Protein AF-A0A7J3LYT8-F1 (afdb_monomer)

Secondary structure (DSSP, 8-state):
-----------HHHHHHHHHHHHHTTTTTT--------HHHHHHHHHHHHHHHHHHHHHHHHHHS-S----S---HHHHHHHHHHHHHHH-SSSEEEHHHHHHHHHHH-SS---HHHHHHHHHHHHHTTSEEEETTTTEEEE-THHHHHIIIIIITSTTHHHHHHHHHHHHHHHHHHHS---HHHHHHHHHHHTTT--

Nearest PDB structures (foldseek):
  2do7-assembly1_A  TM=6.737E-01  e=1.026E-01  Homo sapiens
  3o6b-assembly2_D  TM=7.771E-01  e=6.839E-01  Saccharomyces cerevisiae
  8b3i-assembly1_e  TM=7.912E-01  e=1.287E+00  Homo sapiens
  7jk6-assembly1_E  TM=3.715E-01  e=1.535E-01  Drosophila melanogaster
  4a0c-assembly2_C  TM=7.932E-01  e=3.048E+00  Homo sapiens

pLDDT: mean 76.45, std 19.45, range [33.88, 97.5]

Foldseek 3Di:
DDCPDDDDDDPPVVVVVVVVVCVVVVVCPPDDDDDDDDPVVVVVVVVVVVVCCVVCVVVVVVVVCPVPPVPPDDDPLRLVLLLLLLLCQWAQDQKDAQVRSVVLSVVLDPDDDDVVSVVVSLVVCCVVVQWPADPVRNIIGGDPVSVVCCVVPVVPDPCNVVSLVSSVSSNVSSCVVPVGTHPVVVVVSVVCVVVVVD

Sequence (198 aa):
PDVNFFQGYMCERDVIARVALMHYYNDLADKSIVLIGDDDHIILAEIVKSWFYRRYGYRLEQILIPPKRMGVYLTKAAKLIQNVIATICLRPEDEIAVDSLLEDLERSIEYPIDYHQVGHMIQYLKRTGLISFEWRQGMIRREKPLKEYVVKHLMASDLWPKISQDWYKISMIIKEKYGRVNQEYHELLLMLSHRYQS

Radius of gyration: 26.14 Å; Cα contacts (8 Å, |Δi|>4): 139; chains: 1; bounding box: 60×35×69 Å

Solvent-accessible surface area (backbone atoms only — not comparable to full-atom values): 11710 Å² total; per-residue (Å²): 134,86,76,90,72,83,84,76,93,68,57,72,70,57,51,53,54,48,52,52,50,36,48,75,71,58,72,48,71,98,56,90,82,84,86,87,70,62,74,70,55,53,54,50,49,53,50,51,48,51,51,46,45,72,75,39,32,78,58,43,56,62,55,71,42,59,70,69,72,76,63,96,58,76,51,73,66,58,46,49,50,51,51,53,49,39,54,61,51,32,39,62,57,64,64,41,47,50,70,60,52,49,56,51,46,63,74,63,44,98,62,91,80,56,66,69,58,51,51,52,49,53,52,48,39,36,76,71,51,30,27,49,73,44,79,92,74,41,33,38,30,73,32,80,54,35,60,55,46,44,53,67,60,48,62,67,33,91,59,26,75,62,51,51,52,56,41,50,54,40,45,50,53,43,25,69,77,66,76,44,50,20,61,74,52,50,49,58,57,55,64,50,58,62,68,78,73,113

Mean predicted aligned error: 15.66 Å

Structure (mmCIF, N/CA/C/O backbone):
data_AF-A0A7J3LYT8-F1
#
_entry.id   AF-A0A7J3LYT8-F1
#
loop_
_atom_site.group_PDB
_atom_site.id
_atom_site.type_symbol
_atom_site.label_atom_id
_atom_site.label_alt_id
_atom_site.label_comp_id
_atom_site.label_asym_id
_atom_site.label_entity_id
_atom_site.label_seq_id
_atom_site.pdbx_PDB_ins_code
_atom_site.Cartn_x
_atom_site.Cartn_y
_atom_site.Cartn_z
_atom_site.occupancy
_atom_site.B_iso_or_equiv
_atom_site.auth_seq_id
_atom_site.auth_comp_id
_atom_site.auth_asym_id
_atom_site.auth_atom_id
_atom_site.pdbx_PDB_model_num
ATOM 1 N N . PRO A 1 1 ? 36.250 -3.258 -46.796 1.00 46.22 1 PRO A N 1
ATOM 2 C CA . PRO A 1 1 ? 34.956 -2.965 -46.138 1.00 46.22 1 PRO A CA 1
ATOM 3 C C . PRO A 1 1 ? 34.025 -2.266 -47.127 1.00 46.22 1 PRO A C 1
ATOM 5 O O . PRO A 1 1 ? 34.399 -1.230 -47.665 1.00 46.22 1 PRO A O 1
ATOM 8 N N . ASP A 1 2 ? 32.874 -2.870 -47.409 1.00 33.88 2 ASP A N 1
ATOM 9 C CA . ASP A 1 2 ? 31.892 -2.284 -48.321 1.00 33.88 2 ASP A CA 1
ATOM 10 C C . ASP A 1 2 ? 31.104 -1.205 -47.569 1.00 33.88 2 ASP A C 1
ATOM 12 O O . ASP A 1 2 ? 30.397 -1.493 -46.597 1.00 33.88 2 ASP A O 1
ATOM 16 N N . VAL A 1 3 ? 31.309 0.059 -47.939 1.00 45.12 3 VAL A N 1
ATOM 17 C CA . VAL A 1 3 ? 30.669 1.202 -47.279 1.00 45.12 3 VAL A CA 1
ATOM 18 C C . VAL A 1 3 ? 29.298 1.388 -47.918 1.00 45.12 3 VAL A C 1
ATOM 20 O O . VAL A 1 3 ? 29.102 2.234 -48.783 1.00 45.12 3 VAL A O 1
ATOM 23 N N . ASN A 1 4 ? 28.332 0.581 -47.483 1.00 37.19 4 ASN A N 1
ATOM 24 C CA . ASN A 1 4 ? 26.958 0.602 -48.002 1.00 37.19 4 ASN A CA 1
ATOM 25 C C . ASN A 1 4 ? 26.175 1.888 -47.662 1.00 37.19 4 ASN A C 1
ATOM 27 O O . ASN A 1 4 ? 24.996 1.998 -47.995 1.00 37.19 4 ASN A O 1
ATOM 31 N N . PHE A 1 5 ? 26.794 2.860 -46.984 1.00 45.25 5 PHE A N 1
ATOM 32 C CA . PHE A 1 5 ? 26.157 4.128 -46.657 1.00 45.25 5 PHE A CA 1
ATOM 33 C C . PHE A 1 5 ? 27.186 5.262 -46.573 1.00 45.25 5 PHE A C 1
ATOM 35 O O . PHE A 1 5 ? 28.026 5.286 -45.675 1.00 45.25 5 PHE A O 1
ATOM 42 N N . PHE A 1 6 ? 27.104 6.215 -47.504 1.00 47.44 6 PHE A N 1
ATOM 43 C CA . PHE A 1 6 ? 27.881 7.454 -47.495 1.00 47.44 6 PHE A CA 1
ATOM 44 C C . PHE A 1 6 ? 26.921 8.639 -47.415 1.00 47.44 6 PHE A C 1
ATOM 46 O O . PHE A 1 6 ? 26.090 8.825 -48.302 1.00 47.44 6 PHE A O 1
ATOM 53 N N . GLN A 1 7 ? 27.025 9.440 -46.353 1.00 44.94 7 GLN A N 1
ATOM 54 C CA . GLN A 1 7 ? 26.105 10.548 -46.094 1.00 44.94 7 GLN A CA 1
ATOM 55 C C . GLN A 1 7 ? 26.794 11.920 -46.155 1.00 44.94 7 GLN A C 1
ATOM 57 O O . GLN A 1 7 ? 26.512 12.781 -45.334 1.00 44.94 7 GLN A O 1
ATOM 62 N N . GLY A 1 8 ? 27.669 12.127 -47.145 1.00 52.84 8 GLY A N 1
ATOM 63 C CA . GLY A 1 8 ? 28.224 13.442 -47.497 1.00 52.84 8 GLY A CA 1
ATOM 64 C C . GLY A 1 8 ? 29.016 14.165 -46.396 1.00 52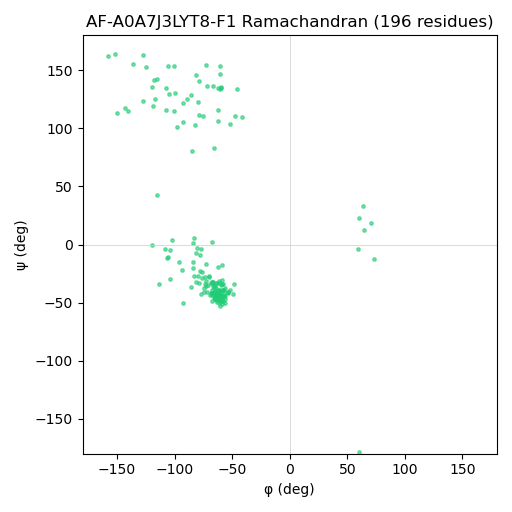.84 8 GLY A C 1
ATOM 65 O O . GLY A 1 8 ? 29.210 13.665 -45.291 1.00 52.84 8 GLY A O 1
ATOM 66 N N . TYR A 1 9 ? 29.495 15.368 -46.723 1.00 51.62 9 TYR A N 1
ATOM 67 C CA . TYR A 1 9 ? 30.172 16.256 -45.776 1.00 51.62 9 TYR A CA 1
ATOM 68 C C . TYR A 1 9 ? 29.135 16.980 -44.912 1.00 51.62 9 TYR A C 1
ATOM 70 O O . TYR A 1 9 ? 28.255 17.666 -45.430 1.00 51.62 9 TYR A O 1
ATOM 78 N N . MET A 1 10 ? 29.241 16.825 -43.595 1.00 58.34 10 MET A N 1
ATOM 79 C CA . MET A 1 10 ? 28.355 17.443 -42.609 1.00 58.34 10 MET A CA 1
ATOM 80 C C . MET A 1 10 ? 29.152 18.421 -41.749 1.00 58.34 10 MET A C 1
ATOM 82 O O . MET A 1 10 ? 30.304 18.147 -41.413 1.00 58.34 10 MET A O 1
ATOM 86 N N . CYS A 1 11 ? 28.557 19.555 -41.372 1.00 57.31 11 CYS A N 1
ATOM 87 C CA . CYS A 1 11 ? 29.211 20.446 -40.419 1.00 57.31 11 CYS A CA 1
ATOM 88 C C . CYS A 1 11 ? 29.180 19.832 -39.007 1.00 57.31 11 CYS A C 1
ATOM 90 O O . CYS A 1 11 ? 28.300 19.032 -38.684 1.00 57.31 11 CYS A O 1
ATOM 92 N N . GLU A 1 12 ? 30.137 20.209 -38.155 1.00 55.72 12 GLU A N 1
ATOM 93 C CA . GLU A 1 12 ? 30.356 19.617 -36.822 1.00 55.72 12 GLU A CA 1
ATOM 94 C C . GLU A 1 12 ? 29.069 19.514 -35.982 1.00 55.72 12 GLU A C 1
ATOM 96 O O . GLU A 1 12 ? 28.783 18.482 -35.371 1.00 55.72 12 GLU A O 1
ATOM 101 N N . ARG A 1 13 ? 28.241 20.566 -36.005 1.00 58.97 13 ARG A N 1
ATOM 102 C CA . ARG A 1 13 ? 26.975 20.612 -35.259 1.00 58.97 13 ARG A CA 1
ATOM 103 C C . ARG A 1 13 ? 25.974 19.566 -35.736 1.00 58.97 13 ARG A C 1
ATOM 105 O O . ARG A 1 13 ? 25.284 18.974 -34.908 1.00 58.97 13 ARG A O 1
ATOM 112 N N . ASP A 1 14 ? 25.918 19.314 -37.039 1.00 57.28 14 ASP A N 1
ATOM 113 C CA . ASP A 1 14 ? 24.991 18.344 -37.614 1.00 57.28 14 ASP A CA 1
ATOM 114 C C . ASP A 1 14 ? 25.433 16.909 -37.315 1.00 57.28 14 ASP A C 1
ATOM 116 O O . ASP A 1 14 ? 24.590 16.045 -37.074 1.00 57.28 14 ASP A O 1
ATOM 120 N N . VAL A 1 15 ? 26.749 16.662 -37.264 1.00 64.00 15 VAL A N 1
ATOM 121 C CA . VAL A 1 15 ? 27.313 15.366 -36.854 1.00 64.00 15 VAL A CA 1
ATOM 122 C C . VAL A 1 15 ? 26.938 15.069 -35.403 1.00 64.00 15 VAL A C 1
ATOM 124 O O . VAL A 1 15 ? 26.395 14.003 -35.115 1.00 64.00 15 VAL A O 1
ATOM 127 N N . ILE A 1 16 ? 27.146 16.029 -34.496 1.00 63.72 16 ILE A N 1
ATOM 128 C CA . ILE A 1 16 ? 26.808 15.874 -33.074 1.00 63.72 16 ILE A CA 1
ATOM 129 C C . ILE A 1 16 ? 25.301 15.666 -32.890 1.00 63.72 16 ILE A C 1
ATOM 131 O O . ILE A 1 16 ? 24.892 14.740 -32.189 1.00 63.72 16 ILE A O 1
ATOM 135 N N . ALA A 1 17 ? 24.468 16.486 -33.539 1.00 64.94 17 ALA A N 1
ATOM 136 C CA . ALA A 1 17 ? 23.015 16.375 -33.442 1.00 64.94 17 ALA A CA 1
ATOM 137 C C . ALA A 1 17 ? 22.510 15.019 -33.953 1.00 64.94 17 ALA A C 1
ATOM 139 O O . ALA A 1 17 ? 21.618 14.418 -33.354 1.00 64.94 17 ALA A O 1
ATOM 140 N N . ARG A 1 18 ? 23.105 14.502 -35.031 1.00 60.50 18 ARG A N 1
ATOM 141 C CA . ARG A 1 18 ? 22.710 13.224 -35.622 1.00 60.50 18 ARG A CA 1
ATOM 142 C C . ARG A 1 18 ? 23.185 12.032 -34.798 1.00 60.50 18 ARG A C 1
ATOM 144 O O . ARG A 1 18 ? 22.394 11.123 -34.578 1.00 60.50 18 ARG A O 1
ATOM 151 N N . VAL A 1 19 ? 24.406 12.056 -34.262 1.00 64.12 19 VAL A N 1
ATOM 152 C CA . VAL A 1 19 ? 24.880 11.028 -33.318 1.00 64.12 19 VAL A CA 1
ATOM 153 C C . VAL A 1 19 ? 24.016 11.018 -32.057 1.00 64.12 19 VAL A C 1
ATOM 155 O O . VAL A 1 19 ? 23.616 9.948 -31.606 1.00 64.12 19 VAL A O 1
ATOM 158 N N . ALA A 1 20 ? 23.652 12.190 -31.528 1.00 60.81 20 ALA A N 1
ATOM 159 C CA . ALA A 1 20 ? 22.743 12.296 -30.389 1.00 60.81 20 ALA A CA 1
ATOM 160 C C . ALA A 1 20 ? 21.349 11.724 -30.703 1.00 60.81 20 ALA A C 1
ATOM 162 O O . ALA A 1 20 ? 20.786 11.001 -29.883 1.00 60.81 20 ALA A O 1
ATOM 163 N N . LEU A 1 21 ? 20.817 11.987 -31.902 1.00 60.31 21 LEU A N 1
ATOM 164 C CA . LEU A 1 21 ? 19.536 11.444 -32.359 1.00 60.31 21 LEU A CA 1
ATOM 165 C C . LEU A 1 21 ? 19.584 9.916 -32.531 1.00 60.31 21 LEU A C 1
ATOM 167 O O . LEU A 1 21 ? 18.702 9.213 -32.052 1.00 60.31 21 LEU A O 1
ATOM 171 N N . MET A 1 22 ? 20.625 9.383 -33.172 1.00 61.25 22 MET A N 1
ATOM 172 C CA . MET A 1 22 ? 20.793 7.937 -33.365 1.00 61.25 22 MET A CA 1
ATOM 173 C C . MET A 1 22 ? 21.039 7.216 -32.033 1.00 61.25 22 MET A C 1
ATOM 175 O O . MET A 1 22 ? 20.565 6.101 -31.830 1.00 61.25 22 MET A O 1
ATOM 179 N N . HIS A 1 23 ? 21.729 7.863 -31.089 1.00 59.62 23 HIS A N 1
ATOM 180 C CA . HIS A 1 23 ? 21.856 7.360 -29.724 1.00 59.62 23 HIS A CA 1
ATOM 181 C C . HIS A 1 23 ? 20.499 7.335 -29.006 1.00 59.62 23 HIS A C 1
ATOM 183 O O . HIS A 1 23 ? 20.163 6.329 -28.386 1.00 59.62 23 HIS A O 1
ATOM 189 N N . TYR A 1 24 ? 19.693 8.394 -29.141 1.00 59.25 24 TYR A N 1
ATOM 190 C CA . TYR A 1 24 ? 18.346 8.470 -28.565 1.00 59.25 24 TYR A CA 1
ATOM 191 C C . TYR A 1 24 ? 17.431 7.332 -29.047 1.00 59.25 24 TYR A C 1
ATOM 193 O O . TYR A 1 24 ? 16.701 6.755 -28.244 1.00 59.25 24 TYR A O 1
ATOM 201 N N . TYR A 1 25 ? 17.513 6.954 -30.326 1.00 60.09 25 TYR A N 1
ATOM 202 C CA . TYR A 1 25 ? 16.752 5.828 -30.883 1.00 60.09 25 TYR A CA 1
ATOM 203 C C . TYR A 1 25 ? 17.391 4.448 -30.654 1.00 60.09 25 TYR A C 1
ATOM 205 O O . TYR A 1 25 ? 16.858 3.444 -31.116 1.00 60.09 25 TYR A O 1
ATOM 213 N N . ASN A 1 26 ? 18.493 4.369 -29.898 1.00 62.47 26 ASN A N 1
ATOM 214 C CA . ASN A 1 26 ? 19.259 3.143 -29.654 1.00 62.47 26 ASN A CA 1
ATOM 215 C C . ASN A 1 26 ? 19.823 2.490 -30.935 1.00 62.47 26 ASN A C 1
ATOM 217 O O . ASN A 1 26 ? 20.160 1.308 -30.943 1.00 62.47 26 ASN A O 1
ATOM 221 N N . ASP A 1 27 ? 19.982 3.267 -32.008 1.00 56.88 27 ASP A N 1
ATOM 222 C CA . ASP A 1 27 ? 20.463 2.792 -33.310 1.00 56.88 27 ASP A CA 1
ATOM 223 C C . ASP A 1 27 ? 21.986 2.592 -33.360 1.00 56.88 27 ASP A C 1
ATOM 225 O O . ASP A 1 27 ? 22.502 2.040 -34.340 1.00 56.88 27 ASP A O 1
ATOM 229 N N . LEU A 1 28 ? 22.699 3.036 -32.318 1.00 57.38 28 LEU A N 1
ATOM 230 C CA . LEU A 1 28 ? 24.161 2.984 -32.194 1.00 57.38 28 LEU A CA 1
ATOM 231 C C . LEU A 1 28 ? 24.673 1.915 -31.220 1.00 57.38 28 LEU A C 1
ATOM 233 O O . LEU A 1 28 ? 25.879 1.674 -31.184 1.00 57.38 28 LEU A O 1
ATOM 237 N N . ALA A 1 29 ? 23.800 1.293 -30.422 1.00 45.19 29 ALA A N 1
ATOM 238 C CA . ALA A 1 29 ? 24.220 0.238 -29.505 1.00 45.19 29 ALA A CA 1
ATOM 239 C C . ALA A 1 29 ? 24.801 -0.947 -30.301 1.00 45.19 29 ALA A C 1
ATOM 241 O O . ALA A 1 29 ? 24.247 -1.341 -31.326 1.00 45.19 29 ALA A O 1
ATOM 242 N N . ASP A 1 30 ? 25.946 -1.462 -29.848 1.00 49.97 30 ASP A N 1
ATOM 243 C CA . ASP A 1 30 ? 26.669 -2.611 -30.418 1.00 49.97 30 ASP A CA 1
ATOM 244 C C . ASP A 1 30 ? 27.234 -2.434 -31.843 1.00 49.97 30 ASP A C 1
ATOM 246 O O . ASP A 1 30 ? 27.693 -3.400 -32.457 1.00 49.97 30 ASP A O 1
ATOM 250 N N . LYS A 1 31 ? 27.265 -1.204 -32.379 1.00 48.97 31 LYS A N 1
ATOM 251 C CA . LYS A 1 31 ? 27.826 -0.910 -33.709 1.00 48.97 31 LYS A CA 1
ATOM 252 C C . LYS A 1 31 ? 29.163 -0.175 -33.619 1.00 48.97 31 LYS A C 1
ATOM 254 O O . LYS A 1 31 ? 29.304 0.816 -32.908 1.00 48.97 31 LYS A O 1
ATOM 259 N N . SER A 1 32 ? 30.140 -0.616 -34.411 1.00 47.00 32 SER A N 1
ATOM 260 C CA . SER A 1 32 ? 31.398 0.108 -34.618 1.00 47.00 32 SER A CA 1
ATOM 261 C C . SER A 1 32 ? 31.166 1.301 -35.550 1.00 47.00 32 SER A C 1
ATOM 263 O O . SER A 1 32 ? 30.910 1.114 -36.741 1.00 47.00 32 SER A O 1
ATOM 265 N N . ILE A 1 33 ? 31.248 2.522 -35.022 1.00 55.06 33 ILE A N 1
ATOM 266 C CA . ILE A 1 33 ? 31.145 3.752 -35.818 1.00 55.06 33 ILE A CA 1
ATOM 267 C C . ILE A 1 33 ? 32.547 4.142 -36.294 1.00 55.06 33 ILE A C 1
ATOM 269 O O . ILE A 1 33 ? 33.450 4.313 -35.478 1.00 55.06 33 ILE A O 1
ATOM 273 N N . VAL A 1 34 ? 32.719 4.306 -37.606 1.00 50.53 34 VAL A N 1
ATOM 274 C CA . VAL A 1 34 ? 33.938 4.862 -38.208 1.00 50.53 34 VAL A CA 1
ATOM 275 C C . VAL A 1 34 ? 33.663 6.322 -38.550 1.00 50.53 34 VAL A C 1
ATOM 277 O O . VAL A 1 34 ? 32.816 6.613 -39.391 1.00 50.53 34 VAL A O 1
ATOM 280 N N . LEU A 1 35 ? 34.362 7.238 -37.881 1.00 53.25 35 LEU A N 1
ATOM 281 C CA . LEU A 1 35 ? 34.373 8.656 -38.234 1.00 53.25 35 LEU A CA 1
ATOM 282 C C . LEU A 1 35 ? 35.556 8.892 -39.176 1.00 53.25 35 LEU A C 1
ATOM 284 O O . LEU A 1 35 ? 36.691 8.595 -38.815 1.00 53.25 35 LEU A O 1
ATOM 288 N N . ILE A 1 36 ? 35.287 9.391 -40.382 1.00 52.31 36 ILE A N 1
ATOM 289 C CA . ILE A 1 36 ? 36.317 9.743 -41.367 1.00 52.31 36 ILE A CA 1
ATOM 290 C C . ILE A 1 36 ? 36.381 11.271 -41.428 1.00 52.31 36 ILE A C 1
ATOM 292 O O . ILE A 1 36 ? 35.405 11.912 -41.813 1.00 52.31 36 ILE A O 1
ATOM 296 N N . GLY A 1 37 ? 37.515 11.843 -41.031 1.00 54.91 37 GLY A N 1
ATOM 297 C CA . GLY A 1 37 ? 37.809 13.276 -41.073 1.00 54.91 37 GLY A CA 1
ATOM 298 C C . GLY A 1 37 ? 39.322 13.507 -41.068 1.00 54.91 37 GLY A C 1
ATOM 299 O O . GLY A 1 37 ? 40.064 12.586 -40.738 1.00 54.91 37 GLY A O 1
ATOM 300 N N . ASP A 1 38 ? 39.766 14.705 -41.458 1.00 55.34 38 ASP A N 1
ATOM 301 C CA . ASP A 1 38 ? 41.187 15.096 -41.439 1.00 55.34 38 ASP A CA 1
ATOM 302 C C . ASP A 1 38 ? 41.754 15.039 -40.008 1.00 55.34 38 ASP A C 1
ATOM 304 O O . ASP A 1 38 ? 41.021 15.337 -39.061 1.00 55.34 38 ASP A O 1
ATOM 308 N N . ASP A 1 39 ? 43.035 14.688 -39.851 1.00 55.28 39 ASP A N 1
ATOM 309 C CA . ASP A 1 39 ? 43.682 14.310 -38.576 1.00 55.28 39 ASP A CA 1
ATOM 310 C C . ASP A 1 39 ? 43.417 15.286 -37.402 1.00 55.28 39 ASP A C 1
ATOM 312 O O . ASP A 1 39 ? 43.217 14.862 -36.259 1.00 55.28 39 ASP A O 1
ATOM 316 N N . ASP A 1 40 ? 43.301 16.588 -37.676 1.00 55.34 40 ASP A N 1
ATOM 317 C CA . ASP A 1 40 ? 43.000 17.626 -36.676 1.00 55.34 40 ASP A CA 1
ATOM 318 C C . ASP A 1 40 ? 41.585 17.508 -36.076 1.00 55.34 40 ASP A C 1
ATOM 320 O O . ASP A 1 40 ? 41.353 17.802 -34.898 1.00 55.34 40 ASP A O 1
ATOM 324 N N . HIS A 1 41 ? 40.624 17.027 -36.866 1.00 53.19 41 HIS A N 1
ATOM 325 C CA . HIS A 1 41 ? 39.235 16.844 -36.449 1.00 53.19 41 HIS A CA 1
ATOM 326 C C . HIS A 1 41 ? 39.079 15.611 -35.557 1.00 53.19 41 HIS A C 1
ATOM 328 O O . HIS A 1 41 ? 38.213 15.600 -34.683 1.00 53.19 41 HIS A O 1
ATOM 334 N N . ILE A 1 42 ? 39.935 14.597 -35.727 1.00 53.44 42 ILE A N 1
ATOM 335 C CA . ILE A 1 42 ? 39.965 13.403 -34.870 1.00 53.44 42 ILE A CA 1
ATOM 336 C C . ILE A 1 42 ? 40.476 13.777 -33.477 1.00 53.44 42 ILE A C 1
ATOM 338 O O . ILE A 1 42 ? 39.883 13.385 -32.470 1.00 53.44 42 ILE A O 1
ATOM 342 N N . ILE A 1 43 ? 41.534 14.588 -33.412 1.00 54.81 43 ILE A N 1
ATOM 343 C CA . ILE A 1 43 ? 42.091 15.069 -32.144 1.00 54.81 43 ILE A CA 1
ATOM 344 C C . ILE A 1 43 ? 41.074 15.958 -31.424 1.00 54.81 43 ILE A C 1
ATOM 346 O O . ILE A 1 43 ? 40.819 15.763 -30.234 1.00 54.81 43 ILE A O 1
ATOM 350 N N . LEU A 1 44 ? 40.437 16.893 -32.137 1.00 51.75 44 LEU A N 1
ATOM 351 C CA . LEU A 1 44 ? 39.396 17.743 -31.560 1.00 51.75 44 LEU A CA 1
ATOM 352 C C . LEU A 1 44 ? 38.199 16.916 -31.071 1.00 51.75 44 LEU A C 1
ATOM 354 O O . LEU A 1 44 ? 37.714 17.139 -29.960 1.00 51.75 44 LEU A O 1
ATOM 358 N N . ALA A 1 45 ? 37.764 15.925 -31.851 1.00 57.31 45 ALA A N 1
ATOM 359 C CA . ALA A 1 45 ? 36.688 15.023 -31.465 1.00 57.31 45 ALA A CA 1
ATOM 360 C C . ALA A 1 45 ? 37.035 14.228 -30.198 1.00 57.31 45 ALA A C 1
ATOM 362 O O . ALA A 1 45 ? 36.203 14.152 -29.297 1.00 57.31 45 ALA A O 1
ATOM 363 N N . GLU A 1 46 ? 38.252 13.691 -30.069 1.00 58.84 46 GLU A N 1
ATOM 364 C CA . GLU A 1 46 ? 38.684 12.978 -28.858 1.00 58.84 46 GLU A CA 1
ATOM 365 C C . GLU A 1 46 ? 38.832 13.904 -27.641 1.00 58.84 46 GLU A C 1
ATOM 367 O O . GLU A 1 46 ? 38.503 13.506 -26.519 1.00 58.84 46 GLU A O 1
ATOM 372 N N . ILE A 1 47 ? 39.238 15.162 -27.838 1.00 64.19 47 ILE A N 1
ATOM 373 C CA . ILE A 1 47 ? 39.284 16.172 -26.769 1.00 64.19 47 ILE A CA 1
ATOM 374 C C . ILE A 1 47 ? 37.871 16.522 -26.297 1.00 64.19 47 ILE A C 1
ATOM 376 O O . ILE A 1 47 ? 37.609 16.508 -25.091 1.00 6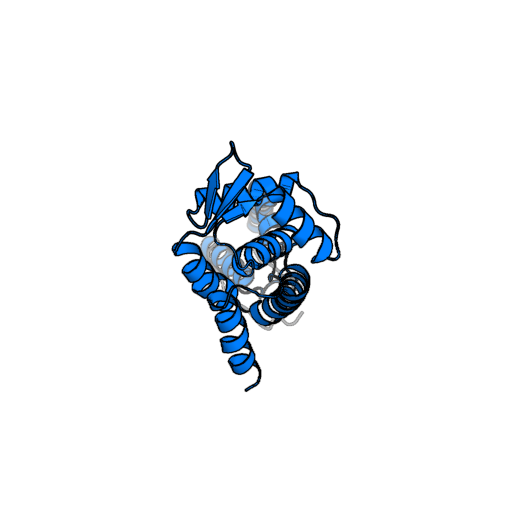4.19 47 ILE A O 1
ATOM 380 N N . VAL A 1 48 ? 36.945 16.803 -27.218 1.00 61.03 48 VAL A N 1
ATOM 381 C CA . VAL A 1 48 ? 35.548 17.115 -26.882 1.00 61.03 48 VAL A CA 1
ATOM 382 C C . VAL A 1 48 ? 34.881 15.910 -26.232 1.00 61.03 48 VAL A C 1
ATOM 384 O O . VAL A 1 48 ? 34.216 16.063 -25.210 1.00 61.03 48 VAL A O 1
ATOM 387 N N . LYS A 1 49 ? 35.116 14.705 -26.756 1.00 59.44 49 LYS A N 1
ATOM 388 C CA . LYS A 1 49 ? 34.654 13.441 -26.181 1.00 59.44 49 LYS A CA 1
ATOM 389 C C . LYS A 1 49 ? 35.186 13.257 -24.762 1.00 59.44 49 LYS A C 1
ATOM 391 O O . LYS A 1 49 ? 34.395 13.061 -23.844 1.00 59.44 49 LYS A O 1
ATOM 396 N N . SER A 1 50 ? 36.492 13.396 -24.548 1.00 62.91 50 SER A N 1
ATOM 397 C CA . SER A 1 50 ? 37.113 13.276 -23.223 1.00 62.91 50 SER A CA 1
ATOM 398 C C . SER A 1 50 ? 36.598 14.330 -22.244 1.00 62.91 50 SER A C 1
ATOM 400 O O . SER A 1 50 ? 36.288 14.009 -21.097 1.00 62.91 50 SER A O 1
ATOM 402 N N . TRP A 1 51 ? 36.446 15.582 -22.680 1.00 72.88 51 TRP A N 1
ATOM 403 C CA . TRP A 1 51 ? 35.871 16.653 -21.866 1.00 72.88 51 TRP A CA 1
ATOM 404 C C . TRP A 1 51 ? 34.407 16.371 -21.512 1.00 72.88 51 TRP A C 1
ATOM 406 O O . TRP A 1 51 ? 34.015 16.494 -20.350 1.00 72.88 51 TRP A O 1
ATOM 416 N N . PHE A 1 52 ? 33.613 15.932 -22.488 1.00 65.12 52 PHE A N 1
ATOM 417 C CA . PHE A 1 52 ? 32.205 15.599 -22.320 1.00 65.12 52 PHE A CA 1
ATOM 418 C C . PHE A 1 52 ? 32.025 14.415 -21.367 1.00 65.12 52 PHE A C 1
ATOM 420 O O . PHE A 1 52 ? 31.274 14.532 -20.402 1.00 65.12 52 PHE A O 1
ATOM 427 N N . TYR A 1 53 ? 32.771 13.322 -21.538 1.00 59.97 53 TYR A N 1
ATOM 428 C CA . TYR A 1 53 ? 32.734 12.181 -20.618 1.00 59.97 53 TYR A CA 1
ATOM 429 C C . TYR A 1 53 ? 33.306 12.518 -19.236 1.00 59.97 53 TYR A C 1
ATOM 431 O O . TYR A 1 53 ? 32.796 12.034 -18.235 1.00 59.97 53 TYR A O 1
ATOM 439 N N . ARG A 1 54 ? 34.290 13.410 -19.111 1.00 65.56 54 ARG A N 1
ATOM 440 C CA . ARG A 1 54 ? 34.773 13.850 -17.791 1.00 65.56 54 ARG A CA 1
ATOM 441 C C . ARG A 1 54 ? 33.759 14.735 -17.059 1.00 65.56 54 ARG A C 1
ATOM 443 O O . ARG A 1 54 ? 33.660 14.682 -15.836 1.00 65.56 54 ARG A O 1
ATOM 450 N N . ARG A 1 55 ? 33.011 15.564 -17.795 1.00 62.97 55 ARG A N 1
ATOM 451 C CA . ARG A 1 55 ? 32.041 16.527 -17.246 1.00 62.97 55 ARG A CA 1
ATOM 452 C C . ARG A 1 55 ? 30.662 15.912 -17.005 1.00 62.97 55 ARG A C 1
ATOM 454 O O . ARG A 1 55 ? 30.002 16.262 -16.029 1.00 62.97 55 ARG A O 1
ATOM 461 N N . TYR A 1 56 ? 30.243 15.013 -17.888 1.00 55.12 56 TYR A N 1
ATOM 462 C CA . TYR A 1 56 ? 28.917 14.404 -17.918 1.00 55.12 56 TYR A CA 1
ATOM 463 C C . TYR A 1 56 ? 28.948 12.887 -17.756 1.00 55.12 56 TYR A C 1
ATOM 465 O O . TYR A 1 56 ? 27.877 12.301 -17.696 1.00 55.12 56 TYR A O 1
ATOM 473 N N . GLY A 1 57 ? 30.111 12.245 -17.619 1.00 55.16 57 GLY A N 1
ATOM 474 C CA . GLY A 1 57 ? 30.238 10.789 -17.466 1.00 55.16 57 GLY A CA 1
ATOM 475 C C . GLY A 1 57 ? 29.393 10.234 -16.332 1.00 55.16 57 GLY A C 1
ATOM 476 O O . GLY A 1 57 ? 28.665 9.281 -16.546 1.00 55.16 57 GLY A O 1
ATOM 477 N N . TYR A 1 58 ? 29.344 10.916 -15.184 1.00 49.56 58 TYR A N 1
ATOM 478 C CA . TYR A 1 58 ? 28.459 10.533 -14.077 1.00 49.56 58 TYR A CA 1
ATOM 479 C C . TYR A 1 58 ? 26.959 10.607 -14.435 1.00 49.56 58 TYR A C 1
ATOM 481 O O . TYR A 1 58 ? 26.160 9.809 -13.958 1.00 49.56 58 TYR A O 1
ATOM 489 N N . ARG A 1 59 ? 26.551 11.550 -15.298 1.00 53.47 59 ARG A N 1
ATOM 490 C CA . ARG A 1 59 ? 25.166 11.644 -15.799 1.00 53.47 59 ARG A CA 1
ATOM 491 C C . ARG A 1 59 ? 24.903 10.669 -16.945 1.00 53.47 59 ARG A C 1
ATOM 493 O O . ARG A 1 59 ? 23.791 10.180 -17.062 1.00 53.47 59 ARG A O 1
ATOM 500 N N . LEU A 1 60 ? 25.907 10.374 -17.766 1.00 50.09 60 LEU A N 1
ATOM 501 C CA . LEU A 1 60 ? 25.825 9.385 -18.834 1.00 50.09 60 LEU A CA 1
ATOM 502 C C . LEU A 1 60 ? 25.809 7.973 -18.273 1.00 50.09 60 LEU A C 1
ATOM 504 O O . LEU A 1 60 ? 25.057 7.179 -18.791 1.00 50.09 60 LEU A O 1
ATOM 508 N N . GLU A 1 61 ? 26.514 7.656 -17.188 1.00 48.53 61 GLU A N 1
ATOM 509 C CA . GLU A 1 61 ? 26.331 6.389 -16.470 1.00 48.53 61 GLU A CA 1
ATOM 510 C C . GLU A 1 61 ? 24.889 6.252 -15.960 1.00 48.53 61 GLU A C 1
ATOM 512 O O . GLU A 1 61 ? 24.317 5.172 -16.036 1.00 48.53 61 GLU A O 1
ATOM 517 N N . GLN A 1 62 ? 24.240 7.349 -15.554 1.00 46.97 62 GLN A N 1
ATOM 518 C CA . GLN A 1 62 ? 22.810 7.344 -15.212 1.00 46.97 62 GLN A CA 1
ATOM 519 C C . GLN A 1 62 ? 21.863 7.225 -16.427 1.00 46.97 62 GLN A C 1
ATOM 521 O O . GLN A 1 62 ? 20.695 6.897 -16.227 1.00 46.97 62 GLN A O 1
ATOM 526 N N . ILE A 1 63 ? 22.339 7.479 -17.655 1.00 45.84 63 ILE A N 1
ATOM 527 C CA . ILE A 1 63 ? 21.563 7.434 -18.916 1.00 45.84 63 ILE A CA 1
ATOM 528 C C . ILE A 1 63 ? 21.866 6.161 -19.750 1.00 45.84 63 ILE A C 1
ATOM 530 O O . ILE A 1 63 ? 20.994 5.672 -20.464 1.00 45.84 63 ILE A O 1
ATOM 534 N N . LEU A 1 64 ? 23.087 5.618 -19.650 1.00 44.97 64 LEU A N 1
ATOM 535 C CA . LEU A 1 64 ? 23.594 4.365 -20.235 1.00 44.97 64 LEU A CA 1
ATOM 536 C C . LEU A 1 64 ? 23.252 3.153 -19.373 1.00 44.97 64 LEU A C 1
ATOM 538 O O . LEU A 1 64 ? 23.203 2.037 -19.882 1.00 44.97 64 LEU A O 1
ATOM 542 N N . ILE A 1 65 ? 22.955 3.356 -18.086 1.00 43.16 65 ILE A N 1
ATOM 543 C CA . ILE A 1 65 ? 21.912 2.545 -17.472 1.00 43.16 65 ILE A CA 1
ATOM 544 C C . ILE A 1 65 ? 20.668 2.925 -18.274 1.00 43.16 65 ILE A C 1
ATOM 546 O O . ILE A 1 65 ? 20.204 4.054 -18.092 1.00 43.16 65 ILE A O 1
ATOM 550 N N . PRO A 1 66 ? 20.145 2.062 -19.175 1.00 41.03 66 PRO A N 1
ATOM 551 C CA . PRO A 1 66 ? 18.890 2.364 -19.855 1.00 41.03 66 PRO A CA 1
ATOM 552 C C . PRO A 1 66 ? 17.931 2.856 -18.774 1.00 41.03 66 PRO A C 1
ATOM 554 O O . PRO A 1 66 ? 17.940 2.214 -17.713 1.00 41.03 66 PRO A O 1
ATOM 557 N N . PRO A 1 67 ? 17.175 3.967 -18.958 1.00 42.91 67 PRO A N 1
ATOM 558 C CA . PRO A 1 67 ? 16.197 4.393 -17.959 1.00 42.91 67 PRO A CA 1
ATOM 559 C C . PRO A 1 67 ? 15.445 3.131 -17.650 1.00 42.91 67 PRO A C 1
ATOM 561 O O . PRO A 1 67 ? 14.891 2.598 -18.613 1.00 42.91 67 PRO A O 1
ATOM 564 N N . LYS A 1 68 ? 15.624 2.570 -16.432 1.00 44.56 68 LYS A N 1
ATOM 565 C CA . LYS A 1 68 ? 15.315 1.159 -16.170 1.00 44.56 68 LYS A CA 1
ATOM 566 C C . LYS A 1 68 ? 14.020 0.925 -16.902 1.00 44.56 68 LYS A C 1
ATOM 568 O O . LYS A 1 68 ? 13.023 1.524 -16.502 1.00 44.56 68 LYS A O 1
ATOM 573 N N . ARG A 1 69 ? 14.033 0.157 -18.004 1.00 42.75 69 ARG A N 1
ATOM 574 C CA . ARG A 1 69 ? 12.795 -0.447 -18.481 1.00 42.75 69 ARG A CA 1
ATOM 575 C C . ARG A 1 69 ? 12.348 -1.112 -17.200 1.00 42.75 69 ARG A C 1
ATOM 577 O O . ARG A 1 69 ? 13.103 -1.966 -16.732 1.00 42.75 69 ARG A O 1
ATOM 584 N N . MET A 1 70 ? 11.353 -0.532 -16.513 1.00 40.16 70 MET A N 1
ATOM 585 C CA . MET A 1 70 ? 10.971 -0.880 -15.145 1.00 40.16 70 MET A CA 1
ATOM 586 C C . MET A 1 70 ? 10.464 -2.294 -15.280 1.00 40.16 70 MET A C 1
ATOM 588 O O . MET A 1 70 ? 9.310 -2.544 -15.604 1.00 40.16 70 MET A O 1
ATOM 592 N N . GLY A 1 71 ? 11.415 -3.210 -15.260 1.00 40.62 71 GLY A N 1
ATOM 593 C CA . GLY A 1 71 ? 11.249 -4.481 -15.900 1.00 40.62 71 GLY A CA 1
ATOM 594 C C . GLY A 1 71 ? 10.484 -5.280 -14.907 1.00 40.62 71 GLY A C 1
ATOM 595 O O . GLY A 1 71 ? 11.101 -5.682 -13.940 1.00 40.62 71 GLY A O 1
ATOM 596 N N . VAL A 1 72 ? 9.177 -5.453 -15.110 1.00 52.47 72 VAL A N 1
ATOM 597 C CA . VAL A 1 72 ? 8.378 -6.601 -14.639 1.00 52.47 72 VAL A CA 1
ATOM 598 C C . VAL A 1 72 ? 8.353 -6.821 -13.098 1.00 52.47 72 VAL A C 1
ATOM 600 O O . VAL A 1 72 ? 7.610 -7.649 -12.560 1.00 52.47 72 VAL A O 1
ATOM 603 N N . TYR A 1 73 ? 9.102 -6.032 -12.331 1.00 51.84 73 TYR A N 1
ATOM 604 C CA . TYR A 1 73 ? 9.432 -6.234 -10.931 1.00 51.84 73 TYR A CA 1
ATOM 605 C C . TYR A 1 73 ? 9.384 -4.891 -10.204 1.00 51.84 73 TYR A C 1
ATOM 607 O O . TYR A 1 73 ? 10.174 -3.978 -10.443 1.00 51.84 73 TYR A O 1
ATOM 615 N N . LEU A 1 74 ? 8.428 -4.795 -9.283 1.00 70.19 74 LEU A N 1
ATOM 616 C CA . LEU A 1 74 ? 8.345 -3.728 -8.297 1.00 70.19 74 LEU A CA 1
ATOM 617 C C . LEU A 1 74 ? 9.604 -3.726 -7.432 1.00 70.19 74 LEU A C 1
ATOM 619 O O . LEU A 1 74 ? 10.055 -4.778 -6.973 1.00 70.19 74 LEU A O 1
ATOM 623 N N . THR A 1 75 ? 10.165 -2.542 -7.185 1.00 81.62 75 THR A N 1
ATOM 624 C CA . THR A 1 75 ? 11.221 -2.404 -6.177 1.00 81.62 75 THR A CA 1
ATOM 625 C C . THR A 1 75 ? 10.671 -2.828 -4.814 1.00 81.62 75 THR A C 1
ATOM 627 O O . THR A 1 75 ? 9.471 -2.710 -4.564 1.00 81.62 75 THR A O 1
ATOM 630 N N . LYS A 1 76 ? 11.537 -3.287 -3.900 1.00 82.81 76 LYS A N 1
ATOM 631 C CA . LYS A 1 76 ? 11.112 -3.666 -2.538 1.00 82.81 76 LYS A CA 1
ATOM 632 C C . LYS A 1 76 ? 10.336 -2.539 -1.844 1.00 82.81 76 LYS A C 1
ATOM 634 O O . LYS A 1 76 ? 9.305 -2.795 -1.236 1.00 82.81 76 LYS A O 1
ATOM 639 N N . ALA A 1 77 ? 10.786 -1.294 -2.012 1.00 82.81 77 ALA A N 1
ATOM 640 C CA . ALA A 1 77 ? 10.118 -0.117 -1.463 1.00 82.81 77 ALA A CA 1
ATOM 641 C C . ALA A 1 77 ? 8.739 0.132 -2.098 1.00 82.81 77 ALA A C 1
ATOM 643 O O . ALA A 1 77 ? 7.778 0.381 -1.379 1.00 82.81 77 ALA A O 1
ATOM 644 N N . ALA A 1 78 ? 8.613 0.017 -3.426 1.00 83.62 78 ALA A N 1
ATOM 645 C CA . ALA A 1 78 ? 7.324 0.175 -4.101 1.00 83.62 78 ALA A CA 1
ATOM 646 C C . ALA A 1 78 ? 6.336 -0.930 -3.700 1.00 83.62 78 ALA A C 1
ATOM 648 O O . ALA A 1 78 ? 5.170 -0.642 -3.444 1.00 83.62 78 ALA A O 1
ATOM 649 N N . LYS A 1 79 ? 6.817 -2.173 -3.570 1.00 88.19 79 LYS A N 1
ATOM 650 C CA . LYS A 1 79 ? 6.012 -3.293 -3.075 1.00 88.19 79 LYS A CA 1
ATOM 651 C C . LYS A 1 79 ? 5.551 -3.056 -1.634 1.00 88.19 79 LYS A C 1
ATOM 653 O O . LYS A 1 79 ? 4.380 -3.249 -1.329 1.00 88.19 79 LYS A O 1
ATOM 658 N N . LEU A 1 80 ? 6.439 -2.565 -0.766 1.00 89.81 80 LEU A N 1
ATOM 659 C CA . LEU A 1 80 ? 6.083 -2.211 0.608 1.00 89.81 80 LEU A CA 1
ATOM 660 C C . LEU A 1 80 ? 5.027 -1.104 0.657 1.00 89.81 80 LEU A C 1
ATOM 662 O O . LEU A 1 80 ? 4.044 -1.259 1.370 1.00 89.81 80 LEU A O 1
ATOM 666 N N . ILE A 1 81 ? 5.182 -0.033 -0.127 1.00 90.12 81 ILE A N 1
ATOM 667 C CA . ILE A 1 81 ? 4.177 1.037 -0.226 1.00 90.12 81 ILE A CA 1
ATOM 668 C C . ILE A 1 81 ? 2.821 0.464 -0.642 1.00 90.12 81 ILE A C 1
ATOM 670 O O . ILE A 1 81 ? 1.809 0.772 -0.021 1.00 90.12 81 ILE A O 1
ATOM 674 N N . GLN A 1 82 ? 2.796 -0.389 -1.666 1.00 91.81 82 GLN A N 1
ATOM 675 C CA . GLN A 1 82 ? 1.561 -1.005 -2.145 1.00 91.81 82 GLN A CA 1
AT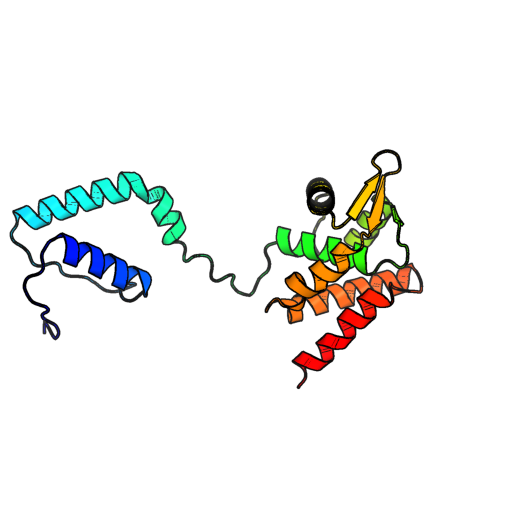OM 676 C C . GLN A 1 82 ? 0.908 -1.892 -1.094 1.00 91.81 82 GLN A C 1
ATOM 678 O O . GLN A 1 82 ? -0.306 -1.826 -0.947 1.00 91.81 82 GLN A O 1
ATOM 683 N N . ASN A 1 83 ? 1.694 -2.669 -0.351 1.00 93.94 83 ASN A N 1
ATOM 684 C CA . ASN A 1 83 ? 1.184 -3.515 0.722 1.00 93.94 83 ASN A CA 1
ATOM 685 C C . ASN A 1 83 ? 0.653 -2.675 1.891 1.00 93.94 83 ASN A C 1
ATOM 687 O O . ASN A 1 83 ? -0.432 -2.952 2.383 1.00 93.94 83 ASN A O 1
ATOM 691 N N . VAL A 1 84 ? 1.346 -1.598 2.280 1.00 95.12 84 VAL A N 1
ATOM 692 C CA . VAL A 1 84 ? 0.857 -0.645 3.294 1.00 95.12 84 VAL A CA 1
ATOM 693 C C . VAL A 1 84 ? -0.477 -0.033 2.862 1.00 95.12 84 VAL A C 1
ATOM 695 O O . VAL A 1 84 ? -1.429 -0.025 3.640 1.00 95.12 84 VAL A O 1
ATOM 698 N N . ILE A 1 85 ? -0.572 0.438 1.615 1.00 95.75 85 ILE A N 1
ATOM 699 C CA . ILE A 1 85 ? -1.814 0.996 1.068 1.00 95.75 85 ILE A CA 1
ATOM 700 C C . ILE A 1 85 ? -2.915 -0.066 1.047 1.00 95.75 85 ILE A C 1
ATOM 702 O O . ILE A 1 85 ? -4.023 0.227 1.487 1.00 95.75 85 ILE A O 1
ATOM 706 N N . ALA A 1 86 ? -2.623 -1.283 0.582 1.00 96.06 86 ALA A N 1
ATOM 707 C CA . ALA A 1 86 ? -3.581 -2.384 0.537 1.00 96.06 86 ALA A CA 1
ATOM 708 C C . ALA A 1 86 ? -4.154 -2.668 1.922 1.00 96.06 86 ALA A C 1
ATOM 710 O O . ALA A 1 86 ? -5.371 -2.693 2.087 1.00 96.06 86 ALA A O 1
ATOM 711 N N . THR A 1 87 ? -3.282 -2.825 2.921 1.00 96.81 87 THR A N 1
ATOM 712 C CA . THR A 1 87 ? -3.695 -3.122 4.288 1.00 96.81 87 THR A CA 1
ATOM 713 C C . THR A 1 87 ? -4.563 -1.995 4.839 1.00 96.81 87 THR A C 1
ATOM 715 O O . THR A 1 87 ? -5.665 -2.262 5.302 1.00 96.81 87 THR A O 1
ATOM 718 N N . ILE A 1 88 ? -4.163 -0.727 4.687 1.00 97.12 88 ILE A N 1
ATOM 719 C CA . ILE A 1 88 ? -4.983 0.422 5.114 1.00 97.12 88 ILE A CA 1
ATOM 720 C C . ILE A 1 88 ? -6.349 0.445 4.404 1.00 97.12 88 ILE A C 1
ATOM 722 O O . ILE A 1 88 ? -7.381 0.679 5.033 1.00 97.12 88 ILE A O 1
ATOM 726 N N . CYS A 1 89 ? -6.379 0.208 3.092 1.00 96.62 89 CYS A N 1
ATOM 727 C CA . CYS A 1 89 ? -7.605 0.258 2.295 1.00 96.62 89 CYS A CA 1
ATOM 728 C C . CYS A 1 89 ? -8.573 -0.873 2.653 1.00 96.62 89 CYS A C 1
ATOM 730 O O . CYS A 1 89 ? -9.774 -0.648 2.753 1.00 96.62 89 CYS A O 1
ATOM 732 N N . LEU A 1 90 ? -8.063 -2.086 2.859 1.00 96.75 90 LEU A N 1
ATOM 733 C CA . LEU A 1 90 ? -8.880 -3.285 3.040 1.00 96.75 90 LEU A CA 1
ATOM 734 C C . LEU A 1 90 ? -9.363 -3.485 4.479 1.00 96.75 90 LEU A C 1
ATOM 736 O O . LEU A 1 90 ? -10.303 -4.252 4.698 1.00 96.75 90 LEU A O 1
ATOM 740 N N . ARG A 1 91 ? -8.777 -2.781 5.452 1.00 96.88 91 ARG A N 1
ATOM 741 C CA . ARG A 1 91 ? -9.227 -2.805 6.849 1.00 96.88 91 ARG A CA 1
ATOM 742 C C . ARG A 1 91 ? -10.670 -2.318 6.996 1.00 96.88 91 ARG A C 1
ATOM 744 O O . ARG A 1 91 ? -11.021 -1.299 6.414 1.00 96.88 91 ARG A O 1
ATOM 751 N N . PRO A 1 92 ? -11.540 -2.998 7.753 1.00 95.56 92 PRO A N 1
ATOM 752 C CA . PRO A 1 92 ? -12.938 -2.588 7.838 1.00 95.56 92 PRO A CA 1
ATOM 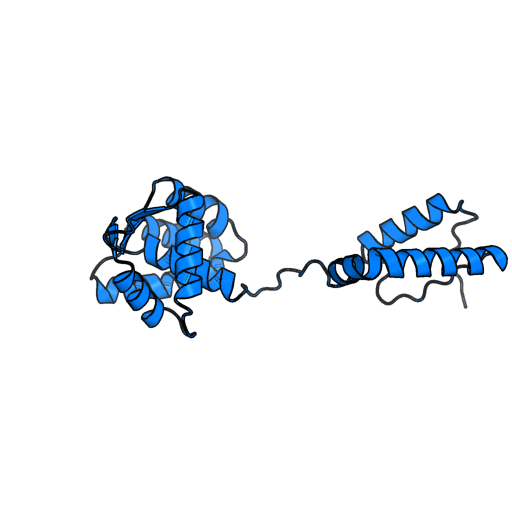753 C C . PRO A 1 92 ? -13.138 -1.277 8.612 1.00 95.56 92 PRO A C 1
ATOM 755 O O . PRO A 1 92 ? -14.095 -0.561 8.336 1.00 95.56 92 PRO A O 1
ATOM 758 N N . GLU A 1 93 ? -12.250 -0.937 9.546 1.00 95.38 93 GLU A N 1
ATOM 759 C CA . GLU A 1 93 ? -12.309 0.311 10.310 1.00 95.38 93 GLU A CA 1
ATOM 760 C C . GLU A 1 93 ? -11.730 1.494 9.52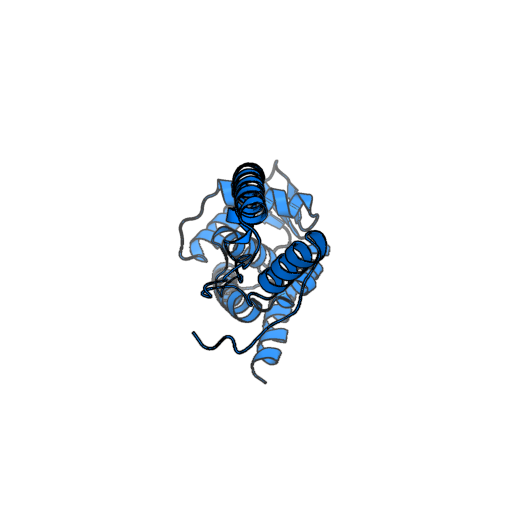6 1.00 95.38 93 GLU A C 1
ATOM 762 O O . GLU A 1 93 ? -10.766 1.334 8.777 1.00 95.38 93 GLU A O 1
ATOM 767 N N . ASP A 1 94 ? -12.296 2.689 9.710 1.00 92.31 94 ASP A N 1
ATOM 768 C CA . ASP A 1 94 ? -11.767 3.931 9.121 1.00 92.31 94 ASP A CA 1
ATOM 769 C C . ASP A 1 94 ? -10.554 4.489 9.860 1.00 92.31 94 ASP A C 1
ATOM 771 O O . ASP A 1 94 ? -9.761 5.225 9.268 1.00 92.31 94 ASP A O 1
ATOM 775 N N . GLU A 1 95 ? -10.413 4.114 11.130 1.00 96.25 95 GLU A N 1
ATOM 776 C CA . GLU A 1 95 ? -9.304 4.468 12.003 1.00 96.25 95 GLU A CA 1
ATOM 777 C C . GLU A 1 95 ? -8.567 3.192 12.418 1.00 96.25 95 GLU A C 1
ATOM 779 O O . GLU A 1 95 ? -9.165 2.238 12.914 1.00 96.25 95 GLU A O 1
ATOM 784 N N . ILE A 1 96 ? -7.259 3.164 12.179 1.00 97.19 96 ILE A N 1
ATOM 785 C CA . ILE A 1 96 ? -6.418 1.974 12.286 1.00 97.19 96 ILE A CA 1
ATOM 786 C C . ILE A 1 96 ? -5.231 2.311 13.183 1.00 97.19 96 ILE A C 1
ATOM 788 O O . ILE A 1 96 ? -4.472 3.236 12.893 1.00 97.19 96 ILE A O 1
ATOM 792 N N . ALA A 1 97 ? -5.042 1.542 14.253 1.00 97.06 97 ALA A N 1
ATOM 793 C CA . ALA A 1 97 ? -3.847 1.653 15.083 1.00 97.06 97 ALA A CA 1
ATOM 794 C C . ALA A 1 97 ? -2.604 1.201 14.300 1.00 97.06 97 ALA A C 1
ATOM 796 O O . ALA A 1 97 ? -2.635 0.163 13.635 1.00 97.06 97 ALA A O 1
ATOM 797 N N . VAL A 1 98 ? -1.501 1.948 14.405 1.00 95.81 98 VAL A N 1
ATOM 798 C CA . VAL A 1 98 ? -0.225 1.631 13.736 1.00 95.81 98 VAL A CA 1
ATOM 799 C C . VAL A 1 98 ? 0.262 0.241 14.117 1.00 95.81 98 VAL A C 1
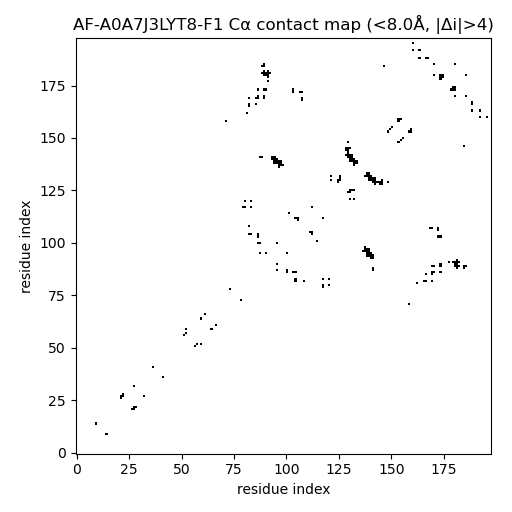ATOM 801 O O . VAL A 1 98 ? 0.635 -0.517 13.230 1.00 95.81 98 VAL A O 1
ATOM 804 N N . ASP A 1 99 ? 0.194 -0.126 15.394 1.00 95.31 99 ASP A N 1
ATOM 805 C CA . ASP A 1 99 ? 0.641 -1.446 15.849 1.00 95.31 99 ASP A CA 1
ATOM 806 C C . ASP A 1 99 ? -0.173 -2.563 15.184 1.00 95.31 99 ASP A C 1
ATOM 808 O O . ASP A 1 99 ? 0.382 -3.527 14.665 1.00 95.31 99 ASP A O 1
ATOM 812 N N . SER A 1 100 ? -1.492 -2.377 15.070 1.00 95.75 100 SER A N 1
ATOM 813 C CA . SER A 1 100 ? -2.354 -3.337 14.380 1.00 95.75 100 SER A CA 1
ATOM 814 C C . SER A 1 100 ? -2.070 -3.401 12.875 1.00 95.75 100 SER A C 1
ATOM 816 O O . SER A 1 100 ? -2.141 -4.486 12.302 1.00 95.75 100 SER A O 1
ATOM 818 N N . LEU A 1 101 ? -1.736 -2.273 12.236 1.00 95.88 101 LEU A N 1
ATOM 819 C CA . LEU A 1 101 ? -1.298 -2.239 10.838 1.00 95.88 101 LEU A CA 1
ATOM 820 C C . LEU A 1 101 ? 0.012 -3.016 10.649 1.00 95.88 101 LEU A C 1
ATOM 822 O O . LEU A 1 101 ? 0.151 -3.744 9.668 1.00 95.88 101 LEU A O 1
ATOM 826 N N . LEU A 1 102 ? 0.969 -2.856 11.565 1.00 95.62 102 LEU A N 1
ATOM 827 C CA . LEU A 1 102 ? 2.252 -3.552 11.517 1.00 95.62 102 LEU A CA 1
ATOM 828 C C . LEU A 1 102 ? 2.073 -5.063 11.662 1.00 95.62 102 LEU A C 1
ATOM 830 O O . LEU A 1 102 ? 2.585 -5.802 10.826 1.00 95.62 102 LEU A O 1
ATOM 834 N N . GLU A 1 103 ? 1.271 -5.513 12.628 1.00 95.56 103 GLU A N 1
ATOM 835 C CA . GLU A 1 103 ? 0.928 -6.933 12.777 1.00 95.56 103 GLU A CA 1
ATOM 836 C C . GLU A 1 103 ? 0.289 -7.517 11.509 1.00 95.56 103 GLU A C 1
ATOM 838 O O . GLU A 1 103 ? 0.586 -8.644 11.106 1.00 95.56 103 GLU A O 1
ATOM 843 N N . ASP A 1 104 ? -0.624 -6.772 10.882 1.00 95.69 104 ASP A N 1
ATOM 844 C CA . ASP A 1 104 ? -1.294 -7.224 9.664 1.00 95.69 104 ASP A CA 1
ATOM 845 C C . ASP A 1 104 ? -0.316 -7.311 8.494 1.00 95.69 104 ASP A C 1
ATOM 847 O O . ASP A 1 104 ? -0.374 -8.257 7.706 1.00 95.69 104 ASP A O 1
ATOM 851 N N . LEU A 1 105 ? 0.610 -6.354 8.386 1.00 94.62 105 LEU A N 1
ATOM 852 C CA . LEU A 1 105 ? 1.664 -6.387 7.381 1.00 94.62 105 LEU A CA 1
ATOM 853 C C . LEU A 1 105 ? 2.601 -7.573 7.600 1.00 94.62 105 LEU A C 1
ATOM 855 O O . LEU A 1 105 ? 2.881 -8.277 6.636 1.00 94.62 105 LEU A O 1
ATOM 859 N N . GLU A 1 106 ? 3.039 -7.834 8.834 1.00 94.94 106 GLU A N 1
ATOM 860 C CA . GLU A 1 106 ? 3.920 -8.966 9.164 1.00 94.94 106 GLU A CA 1
ATOM 861 C C . GLU A 1 106 ? 3.315 -10.303 8.755 1.00 94.94 106 GLU A C 1
ATOM 863 O O . GLU A 1 106 ? 4.012 -11.171 8.236 1.00 94.94 106 GLU A O 1
ATOM 868 N N . ARG A 1 107 ? 2.003 -10.459 8.949 1.00 93.38 107 ARG A N 1
ATOM 869 C CA . ARG A 1 107 ? 1.283 -11.668 8.535 1.00 93.38 107 ARG A CA 1
ATOM 870 C C . ARG A 1 107 ? 1.089 -11.756 7.029 1.00 93.38 107 ARG A C 1
ATOM 872 O O . ARG A 1 107 ? 0.964 -12.857 6.501 1.00 93.38 107 ARG A O 1
ATOM 879 N N . SER A 1 108 ? 1.022 -10.616 6.346 1.00 89.88 108 SER A N 1
ATOM 880 C CA . SER A 1 108 ? 0.624 -10.568 4.939 1.00 89.88 108 SER A CA 1
ATOM 881 C C . SER A 1 108 ? 1.776 -10.539 3.947 1.00 89.88 108 SER A C 1
ATOM 883 O O . SER A 1 108 ? 1.545 -10.752 2.755 1.00 89.88 108 SER A O 1
ATOM 885 N N . ILE A 1 109 ? 3.003 -10.261 4.391 1.00 88.31 109 ILE A N 1
ATOM 886 C CA . ILE A 1 109 ? 4.153 -10.136 3.496 1.00 88.31 109 ILE A CA 1
ATOM 887 C C . ILE A 1 109 ? 5.226 -11.181 3.806 1.00 88.31 109 ILE A C 1
ATOM 889 O O . ILE A 1 109 ? 5.525 -11.488 4.950 1.00 88.31 109 ILE A O 1
ATOM 893 N N . GLU A 1 110 ? 5.847 -11.709 2.754 1.00 85.75 110 GLU A N 1
ATOM 894 C CA . GLU A 1 110 ? 6.818 -12.814 2.845 1.00 85.75 110 GLU A CA 1
ATOM 895 C C . GLU A 1 110 ? 8.253 -12.351 3.177 1.00 85.75 110 GLU A C 1
ATOM 897 O O . GLU A 1 110 ? 9.181 -13.156 3.204 1.00 85.75 110 GLU A O 1
ATOM 902 N N . TYR A 1 111 ? 8.477 -11.048 3.370 1.00 84.31 111 TYR A N 1
ATOM 903 C CA . TYR A 1 111 ? 9.805 -10.462 3.569 1.00 84.31 111 TYR A CA 1
ATOM 904 C C . TYR A 1 111 ? 9.867 -9.644 4.863 1.00 84.31 111 TYR A C 1
ATOM 906 O O . TYR A 1 111 ? 8.849 -9.100 5.285 1.00 84.31 111 TYR A O 1
ATOM 914 N N . PRO A 1 112 ? 11.052 -9.514 5.490 1.00 85.56 112 PRO A N 1
ATOM 915 C CA . PRO A 1 112 ? 11.180 -8.786 6.746 1.00 85.56 112 PRO A CA 1
ATOM 916 C C . PRO A 1 112 ? 10.751 -7.324 6.592 1.00 85.56 112 PRO A C 1
ATOM 918 O O . PRO A 1 112 ? 11.136 -6.647 5.631 1.00 85.56 112 PRO A O 1
ATOM 921 N N . ILE A 1 113 ? 9.968 -6.849 7.559 1.00 88.69 113 ILE A N 1
ATOM 922 C CA . ILE A 1 113 ? 9.504 -5.465 7.626 1.00 88.69 113 ILE A CA 1
ATOM 923 C C . ILE A 1 113 ? 10.548 -4.613 8.326 1.00 88.69 113 ILE A C 1
ATOM 925 O O . ILE A 1 113 ? 10.983 -4.908 9.434 1.00 88.69 113 ILE A O 1
ATOM 929 N N . ASP A 1 114 ? 10.906 -3.511 7.679 1.00 89.94 114 ASP A N 1
ATOM 930 C CA . ASP A 1 114 ? 11.610 -2.412 8.321 1.00 89.94 114 ASP A CA 1
ATOM 931 C C . ASP A 1 114 ? 10.569 -1.397 8.814 1.00 89.94 114 ASP A C 1
ATOM 933 O O . ASP A 1 114 ? 9.976 -0.654 8.024 1.00 89.94 114 ASP A O 1
ATOM 937 N N . TYR A 1 115 ? 10.330 -1.367 10.127 1.00 90.44 115 TYR A N 1
ATOM 938 C CA . TYR A 1 115 ? 9.365 -0.454 10.749 1.00 90.44 115 TYR A CA 1
ATOM 939 C C . TYR A 1 115 ? 9.688 1.018 10.486 1.00 90.44 115 TYR A C 1
ATOM 941 O O . TYR A 1 115 ? 8.779 1.843 10.373 1.00 90.44 115 TYR A O 1
ATOM 949 N N . HIS A 1 116 ? 10.970 1.358 10.331 1.00 90.00 116 HIS A N 1
ATOM 950 C CA . HIS A 1 116 ? 11.386 2.719 10.023 1.00 90.00 116 HIS A CA 1
ATOM 951 C C . HIS A 1 116 ? 10.918 3.110 8.618 1.00 90.00 116 HIS A C 1
ATOM 953 O O . HIS A 1 116 ? 10.386 4.204 8.413 1.00 90.00 116 HIS A O 1
ATOM 959 N N . GLN A 1 117 ? 11.032 2.190 7.654 1.00 88.81 117 GLN A N 1
ATOM 960 C CA . GLN A 1 117 ? 10.493 2.387 6.307 1.00 88.81 117 GLN A CA 1
ATOM 961 C C . GLN A 1 117 ? 8.971 2.513 6.317 1.00 88.81 117 GLN A C 1
ATOM 963 O O . GLN A 1 117 ? 8.451 3.405 5.649 1.00 88.81 117 GLN A O 1
ATOM 968 N N . VAL A 1 118 ? 8.253 1.696 7.094 1.00 91.75 118 VAL A N 1
ATOM 969 C CA . VAL A 1 118 ? 6.790 1.831 7.222 1.00 91.75 118 VAL A CA 1
ATOM 970 C C . VAL A 1 118 ? 6.418 3.203 7.788 1.00 91.75 118 VAL A C 1
ATOM 972 O O . VAL A 1 118 ? 5.549 3.876 7.233 1.00 91.75 118 VAL A O 1
ATOM 975 N N . GLY A 1 119 ? 7.134 3.677 8.811 1.00 91.06 119 GLY A N 1
ATOM 976 C CA . GLY A 1 119 ? 6.973 5.028 9.349 1.00 91.06 119 GLY A CA 1
ATOM 977 C C . GLY A 1 119 ? 7.182 6.117 8.291 1.00 91.06 119 GLY A C 1
ATOM 978 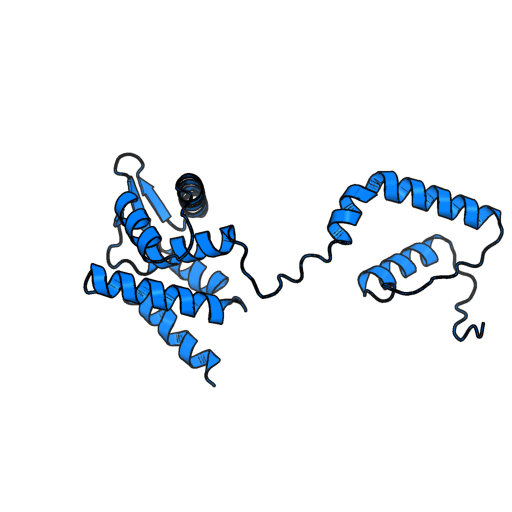O O . GLY A 1 119 ? 6.363 7.033 8.174 1.00 91.06 119 GLY A O 1
ATOM 979 N N . HIS A 1 120 ? 8.223 5.999 7.459 1.00 90.44 120 HIS A N 1
ATOM 980 C CA . HIS A 1 120 ? 8.440 6.911 6.331 1.00 90.44 120 HIS A CA 1
ATOM 981 C C . HIS A 1 120 ? 7.295 6.874 5.312 1.00 90.44 120 HIS A C 1
ATOM 983 O O . HIS A 1 120 ? 6.894 7.934 4.827 1.00 90.44 120 HIS A O 1
ATOM 989 N N . MET A 1 121 ? 6.729 5.698 5.025 1.00 91.50 121 MET A N 1
ATOM 990 C CA . MET A 1 121 ? 5.589 5.580 4.112 1.00 91.50 121 MET A CA 1
ATOM 991 C C . MET A 1 121 ? 4.322 6.197 4.697 1.00 91.50 121 MET A C 1
ATOM 993 O O . MET A 1 121 ? 3.641 6.939 3.997 1.00 91.50 121 MET A O 1
ATOM 997 N N . ILE A 1 122 ? 4.044 6.000 5.987 1.00 92.75 122 ILE A N 1
ATOM 998 C CA . ILE A 1 122 ? 2.929 6.670 6.672 1.00 92.75 122 ILE A CA 1
ATOM 999 C C . ILE A 1 122 ? 3.101 8.194 6.597 1.00 92.75 122 ILE A C 1
ATOM 1001 O O . ILE A 1 122 ? 2.158 8.911 6.260 1.00 92.75 122 ILE A O 1
ATOM 1005 N N . GLN A 1 123 ? 4.313 8.710 6.832 1.00 92.06 123 GLN A N 1
ATOM 1006 C CA . GLN A 1 123 ? 4.576 10.147 6.689 1.00 92.06 123 GLN A CA 1
ATOM 1007 C C . GLN A 1 123 ? 4.391 10.646 5.261 1.00 92.06 123 GLN A C 1
ATOM 1009 O O . GLN A 1 123 ? 3.865 11.741 5.059 1.00 92.06 123 GLN A O 1
ATOM 1014 N N . TYR A 1 124 ? 4.815 9.863 4.273 1.00 91.62 124 TYR A N 1
ATOM 1015 C CA . TYR A 1 124 ? 4.597 10.182 2.871 1.00 91.62 124 TYR A CA 1
ATOM 1016 C C . TYR A 1 124 ? 3.097 10.267 2.554 1.00 91.62 124 TYR A C 1
ATOM 1018 O O . TYR A 1 124 ? 2.645 11.315 2.095 1.00 91.62 124 TYR A O 1
ATOM 1026 N N . LEU A 1 125 ? 2.320 9.234 2.899 1.00 90.19 125 LEU A N 1
ATOM 1027 C CA . LEU A 1 125 ? 0.871 9.184 2.671 1.00 90.19 125 LEU A CA 1
ATOM 1028 C C . LEU A 1 125 ? 0.142 10.351 3.355 1.00 90.19 125 LEU A C 1
ATOM 1030 O O . LEU A 1 125 ? -0.753 10.965 2.765 1.00 90.19 125 LEU A O 1
ATOM 1034 N N . LYS A 1 126 ? 0.575 10.708 4.571 1.00 93.88 126 LYS A N 1
ATOM 1035 C CA . LYS A 1 126 ? 0.079 11.879 5.300 1.00 93.88 126 LYS A CA 1
ATOM 1036 C C . LYS A 1 126 ? 0.361 13.180 4.551 1.00 93.88 126 LYS A C 1
ATOM 1038 O O . LYS A 1 126 ? -0.540 13.992 4.370 1.00 93.88 126 LYS A O 1
ATOM 1043 N N . ARG A 1 127 ? 1.604 13.397 4.108 1.00 90.81 127 ARG A N 1
ATOM 1044 C CA . ARG A 1 127 ? 2.002 14.612 3.369 1.00 90.81 127 ARG A CA 1
ATOM 1045 C C . ARG A 1 127 ? 1.247 14.761 2.053 1.00 90.81 127 ARG A C 1
ATOM 1047 O O . ARG A 1 127 ? 0.983 15.882 1.639 1.00 90.81 127 ARG A O 1
ATOM 1054 N N . THR A 1 128 ? 0.885 13.648 1.422 1.00 89.12 128 THR A N 1
ATOM 1055 C CA . THR A 1 128 ? 0.062 13.633 0.207 1.00 89.12 128 THR A CA 1
ATOM 1056 C C . THR A 1 128 ? -1.438 13.796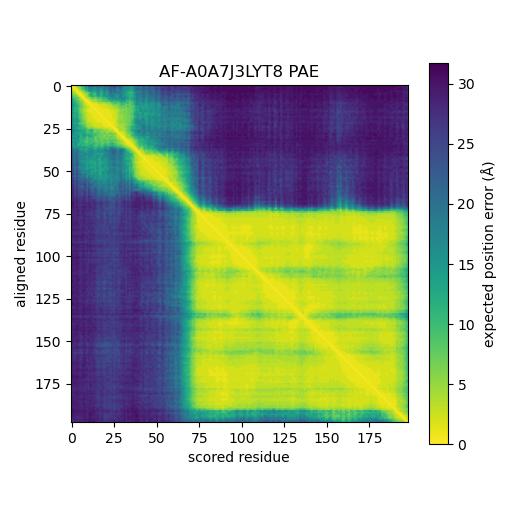 0.468 1.00 89.12 128 THR A C 1
ATOM 1058 O O . THR A 1 128 ? -2.207 13.845 -0.484 1.00 89.12 128 THR A O 1
ATOM 1061 N N . GLY A 1 129 ? -1.874 13.868 1.731 1.00 90.62 129 GLY A N 1
ATOM 1062 C CA . GLY A 1 129 ? -3.289 14.008 2.090 1.00 90.62 129 GLY A CA 1
ATOM 1063 C C . GLY A 1 129 ? -4.134 12.758 1.827 1.00 90.62 129 GLY A C 1
ATOM 1064 O O . GLY A 1 129 ? -5.353 12.854 1.735 1.00 90.62 129 GLY A O 1
ATOM 1065 N N . LEU A 1 130 ? -3.498 11.590 1.682 1.00 93.00 130 LEU A N 1
ATOM 1066 C CA . LEU A 1 130 ? -4.190 10.313 1.471 1.00 93.00 130 LEU A CA 1
ATOM 1067 C C . LEU A 1 130 ? -4.666 9.704 2.796 1.00 93.00 130 LEU A C 1
ATOM 1069 O O . LEU A 1 130 ? -5.644 8.962 2.834 1.00 93.00 130 LEU A O 1
ATOM 1073 N N . ILE A 1 131 ? -3.973 10.025 3.885 1.00 96.50 131 ILE A N 1
ATOM 1074 C CA . ILE A 1 131 ? -4.354 9.656 5.246 1.00 96.50 131 ILE A CA 1
ATOM 1075 C C . ILE A 1 131 ? -4.164 10.856 6.173 1.00 96.50 131 ILE A C 1
ATOM 1077 O O . ILE A 1 131 ? -3.306 11.710 5.933 1.00 96.50 131 ILE A O 1
ATOM 1081 N N . SER A 1 132 ? -4.898 10.878 7.276 1.00 96.12 132 SER A N 1
ATOM 1082 C CA . SER A 1 132 ? -4.541 11.656 8.457 1.00 96.12 132 SER A CA 1
ATOM 1083 C C . SER A 1 132 ? -3.896 10.743 9.500 1.00 96.12 132 SER A C 1
ATOM 1085 O O . SER A 1 132 ? -4.073 9.525 9.499 1.00 96.12 132 SER A O 1
ATOM 1087 N N . PHE A 1 133 ? -3.047 11.326 10.348 1.00 95.25 133 PHE A N 1
ATOM 1088 C CA . PHE A 1 133 ? -2.277 10.565 11.326 1.00 95.25 133 PHE A CA 1
ATOM 1089 C C . PHE A 1 133 ? -2.134 11.333 12.634 1.00 95.25 133 PHE A C 1
ATOM 1091 O O . PHE A 1 133 ? -1.509 12.407 12.665 1.00 95.25 133 PHE A O 1
ATOM 1098 N N . GLU A 1 134 ? -2.691 10.755 13.696 1.00 93.81 134 GLU A N 1
ATOM 1099 C CA . GLU A 1 134 ? -2.649 11.283 15.052 1.00 93.81 134 GLU A CA 1
ATOM 1100 C C . GLU A 1 134 ? -1.533 10.613 15.859 1.00 93.81 134 GLU A C 1
ATOM 1102 O O . GLU A 1 134 ? -1.671 9.509 16.382 1.00 93.81 134 GLU A O 1
ATOM 1107 N N . TRP A 1 135 ? -0.416 11.329 16.003 1.00 85.12 135 TRP A N 1
ATOM 1108 C CA . TRP A 1 135 ? 0.785 10.841 16.687 1.00 85.12 135 TRP A CA 1
ATOM 1109 C C . TRP A 1 135 ? 0.561 10.428 18.141 1.00 85.12 135 TRP A C 1
ATOM 1111 O O . TRP A 1 135 ? 1.222 9.512 18.612 1.00 85.12 135 TRP A O 1
ATOM 1121 N N . ARG A 1 136 ? -0.341 11.112 18.856 1.00 88.62 136 ARG A N 1
ATOM 1122 C CA . ARG A 1 136 ? -0.586 10.854 20.283 1.00 88.62 136 ARG A CA 1
ATOM 1123 C C . ARG A 1 136 ? -1.216 9.490 20.527 1.00 88.62 136 ARG A C 1
ATOM 1125 O O . ARG A 1 136 ? -0.966 8.893 21.564 1.00 88.62 136 ARG A O 1
ATOM 1132 N N . GLN A 1 137 ? -2.032 9.041 19.581 1.00 91.81 137 GLN A N 1
ATOM 1133 C CA . GLN A 1 137 ? -2.795 7.803 19.688 1.00 91.81 137 GLN A CA 1
ATOM 1134 C C . GLN A 1 137 ? -2.221 6.699 18.792 1.00 91.81 137 GLN A C 1
ATOM 1136 O O . GLN A 1 137 ? -2.628 5.551 18.904 1.00 91.81 137 GLN A O 1
ATOM 1141 N N . GLY A 1 138 ? -1.295 7.038 17.887 1.00 94.50 138 GLY A N 1
ATOM 1142 C CA . GLY A 1 138 ? -0.800 6.100 16.884 1.00 94.50 138 GLY A CA 1
ATOM 1143 C C . GLY A 1 138 ? -1.901 5.663 15.919 1.00 94.50 138 GLY A C 1
ATOM 1144 O O . GLY A 1 138 ? -1.892 4.522 15.472 1.00 94.50 138 GLY A O 1
ATOM 1145 N N . MET A 1 139 ? -2.854 6.548 15.612 1.00 97.00 139 MET A N 1
ATOM 1146 C CA . MET A 1 139 ? -4.023 6.227 14.789 1.00 97.00 139 MET A CA 1
ATOM 1147 C C . MET A 1 139 ? -3.883 6.812 13.385 1.00 97.00 139 MET A C 1
ATOM 1149 O O . MET A 1 139 ? -3.595 7.999 13.206 1.00 97.00 139 MET A O 1
ATOM 1153 N N . ILE A 1 140 ? -4.093 5.963 12.385 1.00 97.38 140 ILE A N 1
ATOM 1154 C CA . ILE A 1 140 ? -4.168 6.302 10.966 1.00 97.38 140 ILE A CA 1
ATOM 1155 C C . ILE A 1 140 ? -5.636 6.379 10.580 1.00 97.38 140 ILE A C 1
ATOM 1157 O O . ILE A 1 140 ? -6.374 5.429 10.817 1.00 97.38 140 ILE A O 1
ATOM 1161 N N . ARG A 1 141 ? -6.045 7.458 9.921 1.00 97.50 141 ARG A N 1
ATOM 1162 C CA . ARG A 1 141 ? -7.395 7.601 9.383 1.00 97.50 141 ARG A CA 1
ATOM 1163 C C . ARG A 1 141 ? -7.356 7.773 7.874 1.00 97.50 141 ARG A C 1
ATOM 1165 O O . ARG A 1 141 ? -6.532 8.516 7.340 1.00 97.50 141 ARG A O 1
ATOM 1172 N N . ARG A 1 142 ? -8.240 7.062 7.176 1.00 96.19 142 ARG A N 1
ATOM 1173 C CA . ARG A 1 142 ? -8.366 7.169 5.717 1.00 96.19 142 ARG A CA 1
ATOM 1174 C C . ARG A 1 142 ? -8.995 8.493 5.317 1.00 96.19 142 ARG A C 1
ATOM 1176 O O . ARG A 1 142 ? -10.011 8.893 5.880 1.00 96.19 142 ARG A O 1
ATOM 1183 N N . GLU A 1 143 ? -8.437 9.116 4.287 1.00 95.25 143 GLU A N 1
ATOM 1184 C CA . GLU A 1 143 ? -9.011 10.315 3.684 1.00 95.25 143 GLU A CA 1
ATOM 1185 C C . GLU A 1 143 ? -9.661 9.992 2.338 1.00 95.25 143 GLU A C 1
ATOM 1187 O O . GLU A 1 143 ? -9.260 9.066 1.629 1.00 95.25 143 GLU A O 1
ATOM 1192 N N . LYS A 1 144 ? -10.653 10.799 1.944 1.00 91.94 144 LYS A N 1
ATOM 1193 C CA . LYS A 1 144 ? -11.364 10.642 0.661 1.00 91.94 144 LYS A CA 1
ATOM 1194 C C . LYS A 1 144 ? -10.435 10.551 -0.568 1.00 91.94 144 LYS A C 1
ATOM 1196 O O . LYS A 1 144 ? -10.711 9.716 -1.433 1.00 91.94 144 LYS A O 1
ATOM 1201 N N . PRO A 1 145 ? -9.327 11.321 -0.667 1.00 93.12 145 PRO A N 1
ATOM 1202 C CA . PRO A 1 145 ? -8.412 11.240 -1.807 1.00 93.12 145 PRO A CA 1
ATOM 1203 C C . PRO A 1 145 ? -7.729 9.876 -1.981 1.00 93.12 145 PRO A C 1
ATOM 1205 O O . PRO A 1 145 ? -7.261 9.578 -3.079 1.00 93.12 145 PRO A O 1
ATOM 1208 N N . LEU A 1 146 ? -7.682 9.029 -0.943 1.00 92.00 146 LEU A N 1
ATOM 1209 C CA . LEU A 1 146 ? -7.059 7.704 -1.020 1.00 92.00 146 LEU A CA 1
ATOM 1210 C C . LEU A 1 146 ? -7.705 6.827 -2.091 1.00 92.00 146 LEU A C 1
ATOM 1212 O O . LEU A 1 146 ? -7.001 6.217 -2.892 1.00 92.00 146 LEU A O 1
ATOM 1216 N N . LYS A 1 147 ? -9.038 6.815 -2.157 1.00 91.44 147 LYS A N 1
ATOM 1217 C CA . LYS A 1 147 ? -9.765 6.033 -3.160 1.00 91.44 147 LYS A CA 1
ATOM 1218 C C . LYS A 1 147 ? -9.408 6.476 -4.571 1.00 91.44 147 LYS A C 1
ATOM 1220 O O . LYS A 1 147 ? -9.091 5.651 -5.426 1.00 91.44 147 LYS A O 1
ATOM 1225 N N . GLU A 1 148 ? -9.437 7.784 -4.812 1.00 90.31 148 GLU A N 1
ATOM 1226 C CA . GLU A 1 148 ? -9.080 8.337 -6.115 1.00 90.31 148 GLU A CA 1
ATOM 1227 C C . GLU A 1 148 ? -7.640 8.007 -6.488 1.00 90.31 148 GLU A C 1
ATOM 1229 O O . GLU A 1 148 ? -7.376 7.672 -7.640 1.00 90.31 148 GLU A O 1
ATOM 1234 N N . TYR A 1 149 ? -6.725 8.059 -5.519 1.00 91.25 149 TYR A N 1
ATOM 1235 C CA . TYR A 1 149 ? -5.335 7.693 -5.735 1.00 91.25 149 TYR A CA 1
ATOM 1236 C C . TYR A 1 149 ? -5.194 6.228 -6.160 1.00 91.25 149 TYR A C 1
ATOM 1238 O O . TYR A 1 149 ? -4.516 5.940 -7.146 1.00 91.25 149 TYR A O 1
ATOM 1246 N N . VAL A 1 150 ? -5.870 5.306 -5.467 1.00 90.06 150 VAL A N 1
ATOM 1247 C CA . VAL A 1 150 ? -5.855 3.876 -5.811 1.00 90.06 150 VAL A CA 1
ATOM 1248 C C . VAL A 1 150 ? -6.363 3.665 -7.237 1.00 90.06 150 VAL A C 1
ATOM 1250 O O . VAL A 1 150 ? -5.682 3.026 -8.039 1.00 90.06 150 VAL A O 1
ATOM 1253 N N . VAL A 1 151 ? -7.501 4.264 -7.592 1.00 89.19 151 VAL A N 1
ATOM 1254 C CA . VAL A 1 151 ? -8.094 4.119 -8.930 1.00 89.19 151 VAL A CA 1
ATOM 1255 C C . VAL A 1 151 ? -7.205 4.731 -10.019 1.00 89.19 151 VAL A C 1
ATOM 1257 O O . VAL A 1 151 ? -6.959 4.103 -11.048 1.00 89.19 151 VAL A O 1
ATOM 1260 N N . LYS A 1 152 ? -6.701 5.950 -9.807 1.00 87.88 152 LYS A N 1
ATOM 1261 C CA . LYS A 1 152 ? -5.963 6.705 -10.832 1.00 87.88 152 LYS A CA 1
ATOM 1262 C C . LYS A 1 152 ? -4.513 6.252 -10.996 1.00 87.88 152 LYS A C 1
ATOM 1264 O O . LYS A 1 152 ? -3.995 6.333 -12.103 1.00 87.88 152 LYS A O 1
ATOM 1269 N N . HIS A 1 153 ? -3.850 5.809 -9.927 1.00 84.25 153 HIS A N 1
ATOM 1270 C CA . HIS A 1 153 ? -2.404 5.551 -9.947 1.00 84.25 153 HIS A CA 1
ATOM 1271 C C . HIS A 1 153 ? -2.025 4.082 -9.793 1.00 84.25 153 HIS A C 1
ATOM 1273 O O . HIS A 1 153 ? -1.032 3.660 -10.382 1.00 84.25 153 HIS A O 1
ATOM 1279 N N . LEU A 1 154 ? -2.779 3.298 -9.018 1.00 85.94 154 LEU A N 1
ATOM 1280 C CA . LEU A 1 154 ? -2.470 1.877 -8.831 1.00 85.94 154 LEU A CA 1
ATOM 1281 C C . LEU A 1 154 ? -3.217 1.015 -9.842 1.00 85.94 154 LEU A C 1
ATOM 1283 O O . LEU A 1 154 ? -2.603 0.206 -10.530 1.00 85.94 154 LEU A O 1
ATOM 1287 N N . MET A 1 155 ? -4.525 1.222 -9.967 1.00 85.81 155 MET A N 1
ATOM 1288 C CA . MET A 1 155 ? -5.388 0.416 -10.831 1.00 85.81 155 MET A CA 1
ATOM 1289 C C . MET A 1 155 ? -5.184 0.700 -12.319 1.00 85.81 155 MET A C 1
ATOM 1291 O O . MET A 1 155 ? -5.316 -0.205 -13.135 1.00 85.81 155 MET A O 1
ATOM 1295 N N . ALA A 1 156 ? -4.830 1.934 -12.680 1.00 83.44 156 ALA A N 1
ATOM 1296 C CA . ALA A 1 156 ? -4.477 2.289 -14.054 1.00 83.44 156 ALA A CA 1
ATOM 1297 C C . ALA A 1 156 ? -3.057 1.839 -14.457 1.00 83.44 156 ALA A C 1
ATOM 1299 O O . ALA A 1 156 ? -2.653 2.051 -15.596 1.00 83.44 156 ALA A O 1
ATOM 1300 N N . SER A 1 157 ? -2.278 1.265 -13.533 1.00 82.88 157 SER A N 1
ATOM 1301 C CA . SER A 1 157 ? -0.915 0.812 -13.808 1.00 82.88 157 SER A CA 1
ATOM 1302 C C . SER A 1 157 ? -0.909 -0.531 -14.538 1.00 82.88 157 SER A C 1
ATOM 1304 O O . SER A 1 157 ? -1.611 -1.457 -14.140 1.00 82.88 157 SER A O 1
ATOM 1306 N N . ASP A 1 158 ? -0.002 -0.702 -15.502 1.00 82.75 158 ASP A N 1
ATOM 1307 C CA . ASP A 1 158 ? 0.261 -1.998 -16.154 1.00 82.75 158 ASP A CA 1
ATOM 1308 C C . ASP A 1 158 ? 0.703 -3.095 -15.166 1.00 82.75 158 ASP A C 1
ATOM 1310 O O . ASP A 1 158 ? 0.637 -4.287 -15.458 1.00 82.75 158 ASP A O 1
ATOM 1314 N N . LEU A 1 159 ? 1.148 -2.705 -13.967 1.00 83.12 159 LEU A N 1
ATOM 1315 C CA . LEU A 1 159 ? 1.529 -3.623 -12.894 1.00 83.12 159 LEU A CA 1
ATOM 1316 C C . LEU A 1 159 ? 0.324 -4.137 -12.090 1.00 83.12 159 LEU A C 1
ATOM 1318 O O . LEU A 1 159 ? 0.493 -5.030 -11.255 1.00 83.12 159 LEU A O 1
ATOM 1322 N N . TRP A 1 160 ? -0.880 -3.609 -12.329 1.00 86.88 160 TRP A N 1
ATOM 1323 C CA . TRP A 1 160 ? -2.087 -3.946 -11.576 1.00 86.88 160 TRP A CA 1
ATOM 1324 C C . TRP A 1 160 ? -2.393 -5.449 -11.496 1.00 86.88 160 TRP A C 1
ATOM 1326 O O . TRP A 1 160 ? -2.707 -5.907 -10.398 1.00 86.88 160 TRP A O 1
ATOM 1336 N N . PRO A 1 161 ? -2.238 -6.272 -12.554 1.00 85.62 161 PRO A N 1
ATOM 1337 C CA . PRO A 1 161 ? -2.473 -7.713 -12.444 1.00 85.62 161 PRO A CA 1
ATOM 1338 C C . PRO A 1 161 ? -1.633 -8.381 -11.346 1.00 85.62 161 PRO A C 1
ATOM 1340 O O . PRO A 1 161 ? -2.127 -9.233 -10.616 1.00 85.62 161 PRO A O 1
ATOM 1343 N N . LYS A 1 162 ? -0.384 -7.943 -11.158 1.00 84.62 162 LYS A N 1
ATOM 1344 C CA . LYS A 1 162 ? 0.494 -8.449 -10.095 1.00 84.62 162 LYS A CA 1
ATOM 1345 C C . LYS A 1 162 ? 0.130 -7.868 -8.728 1.00 84.62 162 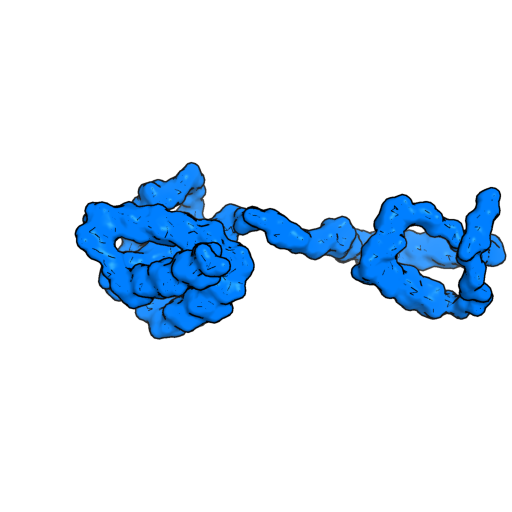LYS A C 1
ATOM 1347 O O . LYS A 1 162 ? 0.082 -8.594 -7.742 1.00 84.62 162 LYS A O 1
ATOM 1352 N N . ILE A 1 163 ? -0.153 -6.567 -8.680 1.00 88.00 163 ILE A N 1
ATOM 1353 C CA . ILE A 1 163 ? -0.532 -5.859 -7.447 1.00 88.00 163 ILE A CA 1
ATOM 1354 C C . ILE A 1 163 ? -1.838 -6.427 -6.882 1.00 88.00 163 ILE A C 1
ATOM 1356 O O . ILE A 1 163 ? -1.933 -6.691 -5.689 1.00 88.00 163 ILE A O 1
ATOM 1360 N N . SER A 1 164 ? -2.829 -6.664 -7.740 1.00 89.25 164 SER A N 1
ATOM 1361 C CA . SER A 1 164 ? -4.147 -7.174 -7.361 1.00 89.25 164 SER A CA 1
ATOM 1362 C C . SER A 1 164 ? -4.091 -8.580 -6.761 1.00 89.25 164 SER A C 1
ATOM 1364 O O . SER A 1 164 ? -4.849 -8.866 -5.840 1.00 89.25 164 SER A O 1
ATOM 1366 N N . GLN A 1 165 ? -3.162 -9.435 -7.203 1.00 88.44 165 GLN A N 1
ATOM 1367 C CA . GLN A 1 165 ? -2.924 -10.741 -6.580 1.00 88.44 165 GLN A CA 1
ATOM 1368 C C . GLN A 1 165 ? -2.399 -10.597 -5.148 1.00 88.44 165 GLN A C 1
ATOM 1370 O O . GLN A 1 165 ? -2.905 -11.257 -4.240 1.00 88.44 165 GLN A O 1
ATOM 1375 N N . ASP A 1 166 ? -1.421 -9.713 -4.932 1.00 90.25 166 ASP A N 1
ATOM 1376 C CA . ASP A 1 166 ? -0.900 -9.423 -3.592 1.00 90.25 166 ASP A CA 1
ATOM 1377 C C . ASP A 1 166 ? -2.002 -8.803 -2.705 1.00 90.25 166 ASP A C 1
ATOM 1379 O O . ASP A 1 166 ? -2.191 -9.219 -1.562 1.00 90.25 166 ASP A O 1
ATOM 1383 N N . TRP A 1 167 ? -2.816 -7.891 -3.246 1.00 94.06 167 TRP A N 1
ATOM 1384 C CA . TRP A 1 167 ? -3.956 -7.303 -2.532 1.00 94.06 167 TRP A CA 1
ATOM 1385 C C . TRP A 1 167 ? -5.045 -8.326 -2.206 1.00 94.06 167 TRP A C 1
ATOM 1387 O O . TRP A 1 167 ? -5.645 -8.250 -1.138 1.00 94.06 167 TRP A O 1
ATOM 1397 N N . TYR A 1 168 ? -5.295 -9.301 -3.082 1.00 93.75 168 TYR A N 1
ATOM 1398 C CA . TYR A 1 168 ? -6.241 -10.380 -2.809 1.00 93.75 168 TYR A CA 1
ATOM 1399 C C . TYR A 1 168 ? -5.766 -11.246 -1.638 1.00 93.75 168 TYR A C 1
ATOM 1401 O O . TYR A 1 168 ? -6.551 -11.538 -0.737 1.00 93.75 168 TYR A O 1
ATOM 1409 N N . LYS A 1 169 ? -4.470 -11.590 -1.588 1.00 93.31 169 LYS A N 1
ATOM 1410 C CA . LYS A 1 169 ? -3.878 -12.296 -0.439 1.00 93.31 169 LYS A CA 1
ATOM 1411 C C . LYS A 1 169 ? -4.056 -11.500 0.858 1.00 93.31 169 LYS A C 1
ATOM 1413 O O . LYS A 1 169 ? -4.566 -12.043 1.835 1.00 93.31 169 LYS A O 1
ATOM 1418 N N . ILE A 1 170 ? -3.722 -10.207 0.845 1.00 95.31 170 ILE A N 1
ATOM 1419 C CA . ILE A 1 170 ? -3.909 -9.304 1.995 1.00 95.31 170 ILE A CA 1
ATOM 1420 C C . ILE A 1 170 ? -5.391 -9.247 2.408 1.00 95.31 170 ILE A C 1
ATOM 1422 O O . ILE A 1 170 ? -5.715 -9.365 3.588 1.00 95.31 170 ILE A O 1
ATOM 1426 N N . SER A 1 171 ? -6.310 -9.138 1.444 1.00 95.81 171 SER A N 1
ATOM 1427 C CA . SER A 1 171 ? -7.758 -9.131 1.689 1.00 95.81 171 SER A CA 1
ATOM 1428 C C . SER A 1 171 ? -8.228 -10.406 2.385 1.00 95.81 171 SER A C 1
ATOM 1430 O O . SER A 1 171 ? -9.099 -10.328 3.248 1.00 95.81 171 SER A O 1
ATOM 1432 N N . MET A 1 172 ? -7.687 -11.571 2.020 1.00 95.56 172 MET A N 1
ATOM 1433 C CA . MET A 1 172 ? -8.044 -12.843 2.654 1.00 95.56 172 MET A CA 1
ATOM 1434 C C . MET A 1 172 ? -7.574 -12.893 4.108 1.00 95.56 172 MET A C 1
ATOM 1436 O O . MET A 1 172 ? -8.362 -13.255 4.976 1.00 95.56 172 MET A O 1
ATOM 1440 N N . ILE A 1 173 ? -6.348 -12.441 4.384 1.00 95.69 173 ILE A N 1
ATOM 1441 C CA . ILE A 1 173 ? -5.778 -12.395 5.740 1.00 95.69 173 ILE A CA 1
ATOM 1442 C C . ILE A 1 173 ? -6.563 -11.429 6.635 1.00 95.69 173 ILE A C 1
ATOM 1444 O O . ILE A 1 173 ? -6.907 -11.762 7.769 1.00 95.69 173 ILE A O 1
ATOM 1448 N N . ILE A 1 174 ? -6.913 -10.247 6.120 1.00 96.44 174 ILE A N 1
ATOM 1449 C CA . ILE A 1 174 ? -7.753 -9.286 6.849 1.00 96.44 174 ILE A CA 1
ATOM 1450 C C . ILE A 1 174 ? -9.144 -9.878 7.094 1.00 96.44 174 ILE A C 1
ATOM 1452 O O . ILE A 1 174 ? -9.651 -9.800 8.210 1.00 96.44 174 ILE A O 1
ATOM 1456 N N . LYS A 1 175 ? -9.761 -10.507 6.086 1.00 96.50 175 LYS A N 1
ATOM 1457 C CA . LYS A 1 175 ? -11.078 -11.138 6.241 1.00 96.50 175 LYS A CA 1
ATOM 1458 C C . LYS A 1 175 ? -11.059 -12.250 7.286 1.00 96.50 175 LYS A C 1
ATOM 1460 O O . LYS A 1 175 ? -12.007 -12.360 8.054 1.00 96.50 175 LYS A O 1
ATOM 1465 N N . GLU A 1 176 ? -10.001 -13.050 7.322 1.00 96.69 176 GLU A N 1
ATOM 1466 C CA . GLU A 1 176 ? -9.816 -14.107 8.313 1.00 96.69 176 GLU A CA 1
ATOM 1467 C C . GLU A 1 176 ? -9.667 -13.531 9.728 1.00 96.69 176 GLU A C 1
ATOM 1469 O O . GLU A 1 176 ? -10.350 -13.979 10.646 1.00 96.69 176 GLU A O 1
ATOM 1474 N N . LYS A 1 177 ? -8.840 -12.490 9.903 1.00 96.25 177 LYS A N 1
ATOM 1475 C CA . LYS A 1 177 ? -8.586 -11.872 11.217 1.00 96.25 177 LYS A CA 1
ATOM 1476 C C . LYS A 1 177 ? -9.777 -11.066 11.748 1.00 96.25 177 LYS A C 1
ATOM 1478 O O . LYS A 1 177 ? -10.059 -11.118 12.941 1.00 96.25 177 LYS A O 1
ATOM 1483 N N . TYR A 1 178 ? -10.464 -10.316 10.886 1.00 96.25 178 TYR A N 1
ATOM 1484 C CA . TYR A 1 178 ? -11.494 -9.342 11.280 1.00 96.25 178 TYR A CA 1
ATOM 1485 C C . TYR A 1 178 ? -12.928 -9.773 10.932 1.00 96.25 178 TYR A C 1
ATOM 1487 O O . TYR A 1 178 ? -13.881 -9.055 11.234 1.00 96.25 178 TYR A O 1
ATOM 1495 N N . GLY A 1 179 ? -13.112 -10.909 10.253 1.00 96.06 179 GLY A N 1
ATOM 1496 C CA . GLY A 1 179 ? -14.411 -11.429 9.796 1.00 96.06 179 GLY A CA 1
ATOM 1497 C C . GLY A 1 179 ? -15.030 -10.673 8.612 1.00 96.06 179 GLY A C 1
ATOM 1498 O O . GLY A 1 179 ? -15.979 -11.150 7.989 1.00 96.06 179 GLY A O 1
ATOM 1499 N N . ARG A 1 180 ? -14.500 -9.495 8.273 1.00 96.06 180 ARG A N 1
ATOM 1500 C CA . ARG A 1 180 ? -14.961 -8.627 7.184 1.00 96.06 180 ARG A CA 1
ATOM 1501 C C . ARG A 1 180 ? -13.810 -7.788 6.634 1.00 96.06 180 ARG A C 1
ATOM 1503 O O . ARG A 1 180 ? -12.775 -7.639 7.275 1.00 96.06 180 ARG A O 1
ATOM 1510 N N . VAL A 1 181 ? -14.022 -7.219 5.454 1.00 96.81 181 VAL A N 1
ATOM 1511 C CA . VAL A 1 181 ? -13.097 -6.296 4.778 1.00 96.81 181 VAL A CA 1
ATOM 1512 C C . VAL A 1 181 ? -13.848 -5.026 4.408 1.00 96.81 181 VAL A C 1
ATOM 1514 O O . VAL A 1 181 ? -15.081 -5.024 4.378 1.00 96.81 181 VAL A O 1
ATOM 1517 N N . ASN A 1 182 ? -13.125 -3.950 4.113 1.00 96.75 182 ASN A N 1
ATOM 1518 C CA . ASN A 1 182 ? -13.749 -2.760 3.555 1.00 96.75 182 ASN A CA 1
ATOM 1519 C C . ASN A 1 182 ? -14.379 -3.090 2.193 1.00 96.75 182 ASN A C 1
ATOM 1521 O O . ASN A 1 182 ? -13.679 -3.424 1.234 1.00 96.75 182 ASN A O 1
ATOM 1525 N N . GLN A 1 183 ? -15.705 -2.985 2.120 1.00 94.56 183 GLN A N 1
ATOM 1526 C CA . GLN A 1 183 ? -16.461 -3.364 0.935 1.00 94.56 183 GLN A CA 1
ATOM 1527 C C . GLN A 1 183 ? -16.159 -2.461 -0.269 1.00 94.56 183 GLN A C 1
ATOM 1529 O O . GLN A 1 183 ? -16.030 -2.966 -1.379 1.00 94.56 183 GLN A O 1
ATOM 1534 N N . GLU A 1 184 ? -15.953 -1.161 -0.055 1.00 93.19 184 GLU A N 1
ATOM 1535 C CA . GLU A 1 184 ? -15.657 -0.201 -1.122 1.00 93.19 184 GLU A CA 1
ATOM 1536 C C . GLU A 1 184 ? -14.370 -0.567 -1.876 1.00 93.19 184 GLU A C 1
ATOM 1538 O O . GLU A 1 184 ? -14.346 -0.578 -3.106 1.00 93.19 184 GLU A O 1
ATOM 1543 N N . TYR A 1 185 ? -13.302 -0.914 -1.155 1.00 93.38 185 TYR A N 1
ATOM 1544 C CA . TYR A 1 185 ? -12.037 -1.320 -1.778 1.00 93.38 185 TYR A CA 1
ATOM 1545 C C . TYR A 1 185 ? -12.052 -2.775 -2.260 1.00 93.38 185 TYR A C 1
ATOM 1547 O O . TYR A 1 185 ? -11.365 -3.107 -3.227 1.00 93.38 185 TYR A O 1
ATOM 1555 N N . HIS A 1 186 ? -12.854 -3.640 -1.636 1.00 93.31 186 HIS A N 1
ATOM 1556 C CA . HIS A 1 186 ? -13.050 -5.005 -2.116 1.00 93.31 186 HIS A CA 1
ATOM 1557 C C . HIS A 1 186 ? -13.768 -5.032 -3.474 1.00 93.31 186 HIS A C 1
ATOM 1559 O O . HIS A 1 186 ? -13.356 -5.755 -4.377 1.00 93.31 186 HIS A O 1
ATOM 1565 N N . GLU A 1 187 ? -14.785 -4.192 -3.666 1.00 92.00 187 GLU A N 1
ATOM 1566 C CA . GLU A 1 187 ? -15.470 -4.043 -4.954 1.00 92.00 187 GLU A CA 1
ATOM 1567 C C . GLU A 1 187 ? -14.517 -3.544 -6.048 1.00 92.00 187 GLU A C 1
ATOM 1569 O O . GLU A 1 187 ? -14.530 -4.077 -7.156 1.00 92.00 187 GLU A O 1
ATOM 1574 N N . LEU A 1 188 ? -13.626 -2.594 -5.733 1.00 89.56 188 LEU A N 1
ATOM 1575 C CA . LEU A 1 188 ? -12.589 -2.139 -6.669 1.00 89.56 188 LEU A CA 1
ATOM 1576 C C . LEU A 1 188 ? -11.660 -3.279 -7.116 1.00 89.56 188 LEU A C 1
ATOM 1578 O O . LEU A 1 188 ? -11.313 -3.360 -8.297 1.00 89.56 188 LEU A O 1
ATOM 1582 N N . LEU A 1 189 ? -11.284 -4.176 -6.198 1.00 89.81 189 LEU A N 1
ATOM 1583 C CA . LEU A 1 189 ? -10.486 -5.360 -6.525 1.00 89.81 189 LEU A CA 1
ATOM 1584 C C . LEU A 1 189 ? -11.227 -6.317 -7.468 1.00 89.81 189 LEU A C 1
ATOM 1586 O O . LEU A 1 189 ? -10.625 -6.830 -8.412 1.00 89.81 189 LEU A O 1
ATOM 1590 N N . LEU A 1 190 ? -12.525 -6.531 -7.241 1.00 87.31 190 LEU A N 1
ATOM 1591 C CA . LEU A 1 190 ? -13.348 -7.438 -8.046 1.00 87.31 190 LEU A CA 1
ATOM 1592 C C . LEU A 1 190 ? -13.705 -6.866 -9.426 1.00 87.31 190 LEU A C 1
ATOM 1594 O O . LEU A 1 190 ? -13.724 -7.597 -10.410 1.00 87.31 190 LEU A O 1
ATOM 1598 N N . MET A 1 191 ? -13.961 -5.560 -9.541 1.00 83.12 191 MET A N 1
ATOM 1599 C CA . MET A 1 191 ? -14.358 -4.948 -10.818 1.00 83.12 191 MET A CA 1
ATOM 1600 C C . MET A 1 191 ? -13.292 -5.092 -11.910 1.00 83.12 191 MET A C 1
ATOM 1602 O O . MET A 1 191 ? -13.626 -5.203 -13.090 1.00 83.12 191 MET A O 1
ATOM 1606 N N . LEU A 1 192 ? -12.009 -5.073 -11.545 1.00 67.75 192 LEU A N 1
ATOM 1607 C CA . LEU A 1 192 ? -10.923 -5.138 -12.522 1.00 67.75 192 LEU A CA 1
ATOM 1608 C C . LEU A 1 192 ? -10.407 -6.544 -12.795 1.00 67.75 192 LEU A C 1
ATOM 1610 O O . LEU A 1 192 ? -9.867 -6.751 -13.878 1.00 67.75 192 LEU A O 1
ATOM 1614 N N . SER A 1 193 ? -10.605 -7.517 -11.901 1.00 62.34 193 SER A N 1
ATOM 1615 C CA . SER A 1 193 ? -10.257 -8.911 -12.213 1.00 62.34 193 SER A CA 1
ATOM 1616 C C . SER A 1 193 ? -11.017 -9.409 -13.450 1.00 62.34 193 SER A C 1
ATOM 1618 O O . SER A 1 193 ? -10.442 -10.101 -14.285 1.00 62.34 193 SER A O 1
ATOM 1620 N N . HIS A 1 194 ? -12.256 -8.947 -13.641 1.00 60.31 194 HIS A N 1
ATOM 1621 C CA . HIS A 1 194 ? -13.058 -9.231 -14.830 1.00 60.31 194 HIS A CA 1
ATOM 1622 C C . HIS A 1 194 ? -12.558 -8.548 -16.113 1.00 60.31 194 HIS A C 1
ATOM 1624 O O . HIS A 1 194 ? -12.759 -9.092 -17.193 1.00 60.31 194 HIS A O 1
ATOM 1630 N N . ARG A 1 195 ? -11.881 -7.393 -16.026 1.00 62.06 195 ARG A N 1
ATOM 1631 C CA . ARG A 1 195 ? -11.390 -6.651 -17.205 1.00 62.06 195 ARG A CA 1
ATOM 1632 C C . ARG A 1 195 ? -10.143 -7.284 -17.840 1.00 62.06 195 ARG A C 1
ATOM 1634 O O . ARG A 1 195 ? -9.885 -7.056 -19.011 1.00 62.06 195 ARG A O 1
ATOM 1641 N N . TYR A 1 196 ? -9.372 -8.056 -17.075 1.00 55.28 196 TYR A N 1
ATOM 1642 C CA . TYR A 1 196 ? -8.139 -8.706 -17.547 1.00 55.28 196 TYR A CA 1
ATOM 1643 C C . TYR A 1 196 ? -8.312 -10.207 -17.847 1.00 55.28 196 TYR A C 1
ATOM 1645 O O . TYR A 1 196 ? -7.332 -10.882 -18.153 1.00 55.28 196 TYR A O 1
ATOM 1653 N N . GLN A 1 197 ? -9.536 -10.738 -17.739 1.00 50.56 197 GLN A N 1
ATOM 1654 C CA . GLN A 1 197 ? -9.880 -12.126 -18.088 1.00 50.56 197 GLN A CA 1
ATOM 1655 C C . GLN A 1 197 ? -10.628 -12.254 -19.431 1.00 50.56 197 GLN A C 1
ATOM 1657 O O . GLN A 1 197 ? -10.889 -13.376 -19.862 1.00 50.56 197 GLN A O 1
ATOM 1662 N N . SER A 1 198 ? -10.962 -11.132 -20.079 1.00 42.62 198 SER A N 1
ATOM 1663 C CA . SER A 1 198 ? -11.584 -11.033 -21.412 1.00 42.62 198 SER A CA 1
ATOM 1664 C C . SER A 1 198 ? -10.567 -10.638 -22.473 1.00 42.62 198 SER A C 1
ATOM 1666 O O . SER A 1 198 ? -10.602 -11.230 -23.570 1.00 42.62 198 SER A O 1
#